Protein AF-A0A1R0H7N3-F1 (afdb_monomer_lite)

Secondary structure (DSSP, 8-state):
------------------------SSSHHHHHHHHHHHHHHHHHHHHHHHHHHHHHHHHHHHHHHHHHHHHHHHHHHHHTSSSS-----------TTTHHHHHHHS-----TT---PPP--PPPPPHHHHHHHHHHHHHH-HHHHTT--HHHHHHHHHTT-S-HHHHHHHHHHHHHH-SSS-GGGGGS-HHHHHHHHHHHHHHS---S-HHHHHHHHHHHHHH--TT-HHHHHHHHHHH-

Organism: NCBI:txid133383

Radius of gyration: 34.32 Å; chains: 1; bounding box: 69×100×60 Å

Sequence (240 aa):
MQFQDQPENDNSKIQNNDVQKNSEAENFSSSIMENLKKDSNRSKVLRSIEIKTANIKKIAEKIKKSIQKNFLNSNHISNRARIGNASRFHSKSLNNATLNHFSKLYPLPTDPNCDLSEPESVEYPSYNELEDISLSLIQSLNIIMMPMKISDFLHKLKNGTFPDHFICSIIAVGIKFSPQKTSQLSKYDKNSFSNRAKHILSKLSPPYDLYYIWSCVLLSSYYFNFSSRLSVEFIGRAMM

Structure (mmCIF, N/CA/C/O backbone):
data_AF-A0A1R0H7N3-F1
#
_entry.id   AF-A0A1R0H7N3-F1
#
loop_
_atom_site.group_PDB
_atom_site.id
_atom_site.type_symbol
_atom_site.label_atom_id
_atom_site.label_alt_id
_atom_site.label_comp_id
_atom_site.label_asym_id
_atom_site.label_entity_id
_atom_site.label_seq_id
_atom_site.pdbx_PDB_ins_code
_atom_site.Cartn_x
_atom_site.Cartn_y
_atom_site.Cartn_z
_atom_site.occupancy
_atom_site.B_iso_or_equiv
_atom_site.auth_seq_id
_atom_site.auth_comp_id
_atom_site.auth_asym_id
_atom_site.auth_atom_id
_atom_site.pdbx_PDB_model_num
ATOM 1 N N . MET A 1 1 ? -26.674 53.729 -10.556 1.00 50.38 1 MET A N 1
ATOM 2 C CA . MET A 1 1 ? -25.408 53.449 -9.848 1.00 50.38 1 MET A CA 1
ATOM 3 C C . MET A 1 1 ? -24.289 53.983 -10.720 1.00 50.38 1 MET A C 1
ATOM 5 O O . MET A 1 1 ? -24.110 53.493 -11.825 1.00 50.38 1 MET A O 1
ATOM 9 N N . GLN A 1 2 ? -23.698 55.092 -10.282 1.00 42.19 2 GLN A N 1
ATOM 10 C CA . GLN A 1 2 ? -22.672 55.863 -10.985 1.00 42.19 2 GLN A CA 1
ATOM 11 C C . GLN A 1 2 ? -21.315 55.164 -10.845 1.00 42.19 2 GLN A C 1
ATOM 13 O O . GLN A 1 2 ? -20.959 54.774 -9.736 1.00 42.19 2 GLN A O 1
ATOM 18 N N . PHE A 1 3 ? -20.571 55.025 -11.943 1.00 52.91 3 PHE A N 1
ATOM 19 C CA . PHE A 1 3 ? -19.135 54.757 -11.896 1.00 52.91 3 PHE A CA 1
ATOM 20 C C . PHE A 1 3 ? -18.400 56.063 -12.166 1.00 52.91 3 PHE A C 1
ATOM 22 O O . PHE A 1 3 ? -18.742 56.808 -13.082 1.00 52.91 3 PHE A O 1
ATOM 29 N N . GLN A 1 4 ? -17.460 56.344 -11.277 1.00 55.16 4 GLN A N 1
ATOM 30 C CA . GLN A 1 4 ? -16.736 57.589 -11.144 1.00 55.16 4 GLN A CA 1
ATOM 31 C C . GLN A 1 4 ? -15.313 57.331 -11.631 1.00 55.16 4 GLN A C 1
ATOM 33 O O . GLN A 1 4 ? -14.574 56.570 -11.010 1.00 55.16 4 GLN A O 1
ATOM 38 N N . ASP A 1 5 ? -14.974 57.929 -12.769 1.00 62.97 5 ASP A N 1
ATOM 39 C CA . ASP A 1 5 ? -13.602 58.065 -13.242 1.00 62.97 5 ASP A CA 1
ATOM 40 C C . ASP A 1 5 ? -12.873 59.111 -12.395 1.00 62.97 5 ASP A C 1
ATOM 42 O O . ASP A 1 5 ? -13.412 60.195 -12.161 1.00 62.97 5 ASP A O 1
ATOM 46 N N . GLN A 1 6 ? -11.631 58.820 -12.001 1.00 54.78 6 GLN A N 1
ATOM 47 C CA . GLN A 1 6 ? -10.604 59.843 -11.798 1.00 54.78 6 GLN A CA 1
ATOM 48 C C . GLN A 1 6 ? -9.176 59.300 -12.006 1.00 54.78 6 GLN A C 1
ATOM 50 O O . GLN A 1 6 ? -8.962 58.091 -11.879 1.00 54.78 6 GLN A O 1
ATOM 55 N N . PRO A 1 7 ? -8.219 60.190 -12.352 1.00 67.25 7 PRO A N 1
ATOM 56 C CA . PRO A 1 7 ? -6.979 59.869 -13.057 1.00 67.25 7 PRO A CA 1
ATOM 57 C C . PRO A 1 7 ? -5.700 60.285 -12.282 1.00 67.25 7 PRO A C 1
ATOM 59 O O . PRO A 1 7 ? -5.767 60.659 -11.118 1.00 67.25 7 PRO A O 1
ATOM 62 N N . GLU A 1 8 ? -4.566 60.259 -13.000 1.00 49.28 8 GLU A N 1
ATOM 63 C CA . GLU A 1 8 ? -3.292 60.977 -12.758 1.00 49.28 8 GLU A CA 1
ATOM 64 C C . GLU A 1 8 ? -2.309 60.450 -11.691 1.00 49.28 8 GLU A C 1
ATOM 66 O O . GLU A 1 8 ? -2.604 60.404 -10.502 1.00 49.28 8 GLU A O 1
ATOM 71 N N . ASN A 1 9 ? -1.067 60.155 -12.121 1.00 44.84 9 ASN A N 1
ATOM 72 C CA . ASN A 1 9 ? 0.105 60.956 -11.717 1.00 44.84 9 ASN A CA 1
ATOM 73 C C . ASN A 1 9 ? 1.391 60.603 -12.510 1.00 44.84 9 ASN A C 1
ATOM 75 O O . ASN A 1 9 ? 2.001 59.554 -12.319 1.00 44.84 9 ASN A O 1
ATOM 79 N N . ASP A 1 10 ? 1.740 61.480 -13.450 1.00 48.41 10 ASP A N 1
ATOM 80 C CA . ASP A 1 10 ? 2.945 62.323 -13.517 1.00 48.41 10 ASP A CA 1
ATOM 81 C C . ASP A 1 10 ? 4.370 61.882 -13.080 1.00 48.41 10 ASP A C 1
ATOM 83 O O . ASP A 1 10 ? 4.646 61.498 -11.948 1.00 48.41 10 ASP A O 1
ATOM 87 N N . ASN A 1 11 ? 5.291 62.256 -13.988 1.00 44.53 11 ASN A N 1
ATOM 88 C CA . ASN A 1 11 ? 6.581 62.951 -13.798 1.00 44.53 11 ASN A CA 1
ATOM 89 C C . ASN A 1 11 ? 7.892 62.205 -13.465 1.00 44.53 11 ASN A C 1
ATOM 91 O O . ASN A 1 11 ? 8.180 61.837 -12.333 1.00 44.53 11 ASN A O 1
ATOM 95 N N . SER A 1 12 ? 8.812 62.216 -14.443 1.00 45.06 12 SER A N 1
ATOM 96 C CA . SER A 1 12 ? 10.140 62.898 -14.412 1.00 45.06 12 SER A CA 1
ATOM 97 C C . SER A 1 12 ? 10.885 62.553 -15.725 1.00 45.06 12 SER A C 1
ATOM 99 O O . SER A 1 12 ? 11.019 61.385 -16.055 1.00 45.06 12 SER A O 1
ATOM 101 N N . LYS A 1 13 ? 11.174 63.432 -16.699 1.00 47.59 13 LYS A N 1
ATOM 102 C CA . LYS A 1 13 ? 11.918 64.706 -16.817 1.00 47.59 13 LYS A CA 1
ATOM 103 C C . LYS A 1 13 ? 13.456 64.578 -16.694 1.00 47.59 13 LYS A C 1
ATOM 105 O O . LYS A 1 13 ? 13.949 64.227 -15.632 1.00 47.59 13 LYS A O 1
ATOM 110 N N . ILE A 1 14 ? 14.135 65.084 -17.749 1.00 46.34 14 ILE A N 1
ATOM 111 C CA . ILE A 1 14 ? 15.507 65.666 -17.810 1.00 46.34 14 ILE A CA 1
ATOM 112 C C . ILE A 1 14 ? 16.634 64.619 -18.067 1.00 46.34 14 ILE A C 1
ATOM 114 O O . ILE A 1 14 ? 16.623 63.575 -17.442 1.00 46.34 14 ILE A O 1
ATOM 118 N N . GLN A 1 15 ? 17.623 64.751 -18.974 1.00 41.12 15 GLN A N 1
ATOM 119 C CA . GLN A 1 15 ? 18.310 65.899 -19.597 1.00 41.12 15 GLN A CA 1
ATOM 120 C C . GLN A 1 15 ? 18.978 65.503 -20.935 1.00 41.12 15 GLN A C 1
ATOM 122 O O . GLN A 1 15 ? 19.442 64.377 -21.095 1.00 41.12 15 GLN A O 1
ATOM 127 N N . ASN A 1 16 ? 19.105 66.478 -21.841 1.00 44.41 16 ASN A N 1
ATOM 128 C CA . ASN A 1 16 ? 20.046 66.482 -22.967 1.00 44.41 16 ASN A CA 1
ATOM 129 C C . ASN A 1 16 ? 21.499 66.602 -22.477 1.00 44.41 16 ASN A C 1
ATOM 131 O O . ASN A 1 16 ? 21.728 67.248 -21.456 1.00 44.41 16 ASN A O 1
ATOM 135 N N . ASN A 1 17 ? 22.457 66.112 -23.269 1.00 41.91 17 ASN A N 1
ATOM 136 C CA . ASN A 1 17 ? 23.700 66.832 -23.565 1.00 41.91 17 ASN A CA 1
ATOM 137 C C . ASN A 1 17 ? 24.363 66.262 -24.828 1.00 41.91 17 ASN A C 1
ATOM 139 O O . ASN A 1 17 ? 24.754 65.098 -24.878 1.00 41.91 17 ASN A O 1
ATOM 143 N N . ASP A 1 18 ? 24.475 67.132 -25.828 1.00 45.09 18 ASP A N 1
ATOM 144 C CA . ASP A 1 18 ? 25.350 67.010 -26.988 1.00 45.09 18 ASP A CA 1
ATOM 145 C C . ASP A 1 18 ? 26.789 67.425 -26.638 1.00 45.09 18 ASP A C 1
ATOM 147 O O . ASP A 1 18 ? 27.029 68.095 -25.634 1.00 45.09 18 ASP A O 1
ATOM 151 N N . VAL A 1 19 ? 27.688 67.149 -27.595 1.00 48.03 19 VAL A N 1
ATOM 152 C CA . VAL A 1 19 ? 29.055 67.678 -27.789 1.00 48.03 19 VAL A CA 1
ATOM 153 C C . VAL A 1 19 ? 30.173 66.764 -27.261 1.00 48.03 19 VAL A C 1
ATOM 155 O O . VAL A 1 19 ? 30.517 66.814 -26.091 1.00 48.03 19 VAL A O 1
ATOM 158 N N . GLN A 1 20 ? 30.830 65.995 -28.147 1.00 44.09 20 GLN A N 1
ATOM 159 C CA . GLN A 1 20 ? 32.094 66.423 -28.780 1.00 44.09 20 GLN A CA 1
ATOM 160 C C . GLN A 1 20 ? 32.631 65.426 -29.831 1.00 44.09 20 GLN A C 1
ATOM 162 O O . GLN A 1 20 ? 32.847 64.244 -29.592 1.00 44.09 20 GLN A O 1
ATOM 167 N N . LYS A 1 21 ? 32.860 66.004 -31.009 1.00 47.78 21 LYS A N 1
ATOM 168 C CA . LYS A 1 21 ? 33.639 65.585 -32.182 1.00 47.78 21 LYS A CA 1
ATOM 169 C C . LYS A 1 21 ? 35.049 65.023 -31.896 1.00 47.78 21 LYS A C 1
ATOM 171 O O . LYS A 1 21 ? 35.749 65.528 -31.026 1.00 47.78 21 LYS A O 1
ATOM 176 N N . ASN A 1 22 ? 35.491 64.197 -32.856 1.00 46.94 22 ASN A N 1
ATOM 177 C CA . ASN A 1 22 ? 36.863 63.957 -33.346 1.00 46.94 22 ASN A CA 1
ATOM 178 C C . ASN A 1 22 ? 37.710 62.859 -32.674 1.00 46.94 22 ASN A C 1
ATOM 180 O O . ASN A 1 22 ? 38.371 63.101 -31.671 1.00 46.94 22 ASN A O 1
ATOM 184 N N . SER A 1 23 ? 37.808 61.696 -33.337 1.00 48.09 23 SER A N 1
ATOM 185 C CA . SER A 1 23 ? 39.074 60.980 -33.643 1.00 48.09 23 SER A CA 1
ATOM 186 C C . SER A 1 23 ? 38.802 59.610 -34.294 1.00 48.09 23 SER A C 1
ATOM 188 O O . SER A 1 23 ? 39.096 58.554 -33.744 1.00 48.09 23 SER A O 1
ATOM 190 N N . GLU A 1 24 ? 38.241 59.613 -35.504 1.00 51.19 24 GLU A N 1
ATOM 191 C CA . GLU A 1 24 ? 38.200 58.433 -36.378 1.00 51.19 24 GLU A CA 1
ATOM 192 C C . GLU A 1 24 ? 39.240 58.610 -37.485 1.00 51.19 24 GLU A C 1
ATOM 194 O O . GLU A 1 24 ? 39.087 59.509 -38.306 1.00 51.19 24 GLU A O 1
ATOM 199 N N . ALA A 1 25 ? 40.277 57.765 -37.512 1.00 50.91 25 ALA A N 1
ATOM 200 C CA . ALA A 1 25 ? 40.950 57.407 -38.769 1.00 50.91 25 ALA A CA 1
ATOM 201 C C . ALA A 1 25 ? 41.898 56.194 -38.694 1.00 50.91 25 ALA A C 1
ATOM 203 O O . ALA A 1 25 ? 42.161 55.623 -39.744 1.00 50.91 25 ALA A O 1
ATOM 204 N N . GLU A 1 26 ? 42.387 55.735 -37.530 1.00 47.38 26 GLU A N 1
ATOM 205 C CA . GLU A 1 26 ? 43.455 54.699 -37.533 1.00 47.38 26 GLU A CA 1
ATOM 206 C C . GLU A 1 26 ? 43.141 53.353 -36.854 1.00 47.38 26 GLU A C 1
ATOM 208 O O . GLU A 1 26 ? 43.941 52.429 -36.943 1.00 47.38 26 GLU A O 1
ATOM 213 N N . ASN A 1 27 ? 41.946 53.149 -36.284 1.00 48.53 27 ASN A N 1
ATOM 214 C CA . ASN A 1 27 ? 41.585 51.871 -35.633 1.00 48.53 27 ASN A CA 1
ATOM 215 C C . ASN A 1 27 ? 40.615 50.971 -36.426 1.00 48.53 27 ASN A C 1
ATOM 217 O O . ASN A 1 27 ? 40.180 49.933 -35.929 1.00 48.53 27 ASN A O 1
ATOM 221 N N . PHE A 1 28 ? 40.283 51.315 -37.673 1.00 46.12 28 PHE A N 1
ATOM 222 C CA . PHE A 1 28 ? 39.254 50.588 -38.432 1.00 46.12 28 PHE A CA 1
ATOM 223 C C . PHE A 1 28 ? 39.736 49.269 -39.072 1.00 46.12 28 PHE A C 1
ATOM 225 O O . PHE A 1 28 ? 38.917 48.464 -39.510 1.00 46.12 28 PHE A O 1
ATOM 232 N N . SER A 1 29 ? 41.048 49.005 -39.101 1.00 49.34 29 SER A N 1
ATOM 233 C CA . SER A 1 29 ? 41.609 47.816 -39.768 1.00 49.34 29 SER A CA 1
ATOM 234 C C . SER A 1 29 ? 41.725 46.580 -38.853 1.00 49.34 29 SER A C 1
ATOM 236 O O . SER A 1 29 ? 41.593 45.448 -39.320 1.00 49.34 29 SER A O 1
ATOM 238 N N . SER A 1 30 ? 41.887 46.751 -37.533 1.00 51.47 30 SER A N 1
ATOM 239 C CA . SER A 1 30 ? 42.018 45.621 -36.589 1.00 51.47 30 SER A CA 1
ATOM 240 C C . SER A 1 30 ? 40.672 45.010 -36.170 1.00 51.47 30 SER A C 1
ATOM 242 O O . SER A 1 30 ? 40.576 43.798 -35.975 1.00 51.47 30 SER A O 1
ATOM 244 N N . SER A 1 31 ? 39.606 45.815 -36.121 1.00 52.00 31 SER A N 1
ATOM 245 C CA . SER A 1 31 ? 38.246 45.379 -35.757 1.00 52.00 31 SER A CA 1
ATOM 246 C C . SER A 1 31 ? 37.595 44.466 -36.814 1.00 52.00 31 SER A C 1
ATOM 248 O O . SER A 1 31 ? 36.844 43.541 -36.491 1.00 52.00 31 SER A O 1
ATOM 250 N N . ILE A 1 32 ? 37.924 44.654 -38.097 1.00 51.03 32 ILE A N 1
ATOM 251 C CA . ILE A 1 32 ? 37.341 43.861 -39.193 1.00 51.03 32 ILE A CA 1
ATOM 252 C C . ILE A 1 32 ? 37.930 42.435 -39.233 1.00 51.03 32 ILE A C 1
ATOM 254 O O . ILE A 1 32 ? 37.207 41.479 -39.525 1.00 51.03 32 ILE A O 1
ATOM 258 N N . MET A 1 33 ? 39.201 42.241 -38.851 1.00 48.94 33 MET A N 1
ATOM 259 C CA . MET A 1 33 ? 39.808 40.899 -38.796 1.00 48.94 33 MET A CA 1
ATOM 260 C C . MET A 1 33 ? 39.334 40.041 -37.609 1.00 48.94 33 MET A C 1
ATOM 262 O O . MET A 1 33 ? 39.274 38.814 -37.738 1.00 48.94 33 MET A O 1
ATOM 266 N N . GLU A 1 34 ? 38.964 40.632 -36.470 1.00 51.44 34 GLU A N 1
ATOM 267 C CA . GLU A 1 34 ? 38.430 39.868 -35.328 1.00 51.44 34 GLU A CA 1
ATOM 268 C C . GLU A 1 34 ? 36.991 39.383 -35.551 1.00 51.44 34 GLU A C 1
ATOM 270 O O . GLU A 1 34 ? 36.634 38.277 -35.126 1.00 51.44 34 GLU A O 1
ATOM 275 N N . ASN A 1 35 ? 36.181 40.145 -36.289 1.00 47.44 35 ASN A N 1
ATOM 276 C CA . ASN A 1 35 ? 34.806 39.750 -36.599 1.00 47.44 35 ASN A CA 1
ATOM 277 C C . ASN A 1 35 ? 34.738 38.573 -37.593 1.00 47.44 35 ASN A C 1
ATOM 279 O O . ASN A 1 35 ? 33.914 37.677 -37.416 1.00 47.44 35 ASN A O 1
ATOM 283 N N . LEU A 1 36 ? 35.686 38.462 -38.531 1.00 51.12 36 LEU A N 1
ATOM 284 C CA . LEU A 1 36 ? 35.762 37.324 -39.463 1.00 51.12 36 LEU A CA 1
ATOM 285 C C . LEU A 1 36 ? 36.167 35.995 -38.786 1.00 51.12 36 LEU A C 1
ATOM 287 O O . LEU A 1 36 ? 35.756 34.916 -39.225 1.00 51.12 36 LEU A O 1
ATOM 291 N N . LYS A 1 37 ? 36.930 36.030 -37.682 1.00 53.66 37 LYS A N 1
ATOM 292 C CA . LYS A 1 37 ? 37.266 34.818 -36.902 1.00 53.66 37 LYS A CA 1
ATOM 293 C C . LYS A 1 37 ? 36.110 34.335 -36.017 1.00 53.66 37 LYS A C 1
ATOM 295 O O . LYS A 1 37 ? 35.988 33.125 -35.800 1.00 53.66 37 LYS A O 1
ATOM 300 N N . LYS A 1 38 ? 35.239 35.233 -35.539 1.00 56.66 38 LYS A N 1
ATOM 301 C CA . LYS A 1 38 ? 34.046 34.867 -34.748 1.00 56.66 38 LYS A CA 1
ATOM 302 C C . LYS A 1 38 ? 33.020 34.079 -35.569 1.00 56.66 38 LYS A C 1
ATOM 304 O O . LYS A 1 38 ? 32.471 33.095 -35.062 1.00 56.66 38 LYS A O 1
ATOM 309 N N . ASP A 1 39 ? 32.852 34.411 -36.846 1.00 56.44 39 ASP A N 1
ATOM 310 C CA . ASP A 1 39 ? 31.928 33.695 -37.736 1.00 56.44 39 ASP A CA 1
ATOM 311 C C . ASP A 1 39 ? 32.384 32.258 -38.047 1.00 56.44 39 ASP A C 1
ATOM 313 O O . ASP A 1 39 ? 31.562 31.342 -38.166 1.00 56.44 39 ASP A O 1
ATOM 317 N N . SER A 1 40 ? 33.698 32.012 -38.057 1.00 68.00 40 SER A N 1
ATOM 318 C CA . SER A 1 40 ? 34.274 30.675 -38.269 1.00 68.00 40 SER A CA 1
ATOM 319 C C . SER A 1 40 ? 33.946 29.698 -37.132 1.00 68.00 40 SER A C 1
ATOM 321 O O . SER A 1 40 ? 33.565 28.547 -37.372 1.00 68.00 40 SER A O 1
ATOM 323 N N . ASN A 1 41 ? 34.018 30.151 -35.877 1.00 77.62 41 ASN A N 1
ATOM 324 C CA . ASN A 1 41 ? 33.704 29.303 -34.724 1.00 77.62 41 ASN A CA 1
ATOM 325 C C . ASN A 1 41 ? 32.196 29.066 -34.581 1.00 77.62 41 ASN A C 1
ATOM 327 O O . ASN A 1 41 ? 31.777 27.940 -34.300 1.00 77.62 41 ASN A O 1
ATOM 331 N N . ARG A 1 42 ? 31.373 30.086 -34.856 1.00 78.75 42 ARG A N 1
ATOM 332 C CA . ARG A 1 42 ? 29.909 29.953 -34.857 1.00 78.75 42 ARG A CA 1
ATOM 333 C C . ARG A 1 42 ? 29.433 28.943 -35.907 1.00 78.75 42 ARG A C 1
ATOM 335 O O . ARG A 1 42 ? 28.591 28.100 -35.603 1.00 78.75 42 ARG A O 1
ATOM 342 N N . SER A 1 43 ? 30.032 28.959 -37.098 1.00 84.81 43 SER A N 1
ATOM 343 C CA . SER A 1 43 ? 29.726 28.013 -38.182 1.00 84.81 43 SER A CA 1
ATOM 344 C C . SER A 1 43 ? 30.036 26.552 -37.813 1.00 84.81 43 SER A C 1
ATOM 346 O O . SER A 1 43 ? 29.230 25.654 -38.068 1.00 84.81 43 SER A O 1
ATOM 348 N N . LYS A 1 44 ? 31.158 26.292 -37.124 1.00 88.62 44 LYS A N 1
ATOM 349 C CA . LYS A 1 44 ? 31.511 24.937 -36.652 1.00 88.62 44 LYS A CA 1
ATOM 350 C C . LYS A 1 44 ? 30.529 24.403 -35.608 1.00 88.62 44 LYS A C 1
ATOM 352 O O . LYS A 1 44 ? 30.161 23.228 -35.659 1.00 88.62 44 LYS A O 1
ATOM 357 N N . VAL A 1 45 ? 30.095 25.254 -34.677 1.00 89.94 45 VAL A N 1
ATOM 358 C CA . VAL A 1 45 ? 29.112 24.875 -33.650 1.00 89.94 45 VAL A CA 1
ATOM 359 C C . VAL A 1 45 ? 27.764 24.548 -34.292 1.00 89.94 45 VAL A C 1
ATOM 361 O O . VAL A 1 45 ? 27.189 23.507 -33.976 1.00 89.94 45 VAL A O 1
ATOM 364 N N . LEU A 1 46 ? 27.301 25.366 -35.242 1.00 89.62 46 LEU A N 1
ATOM 365 C CA . LEU A 1 46 ? 26.048 25.120 -35.963 1.00 89.62 46 LEU A CA 1
ATOM 366 C C . LEU A 1 46 ? 26.077 23.793 -36.732 1.00 89.62 46 LEU A C 1
ATOM 368 O O . LEU A 1 46 ? 25.177 22.975 -36.545 1.00 89.62 46 LEU A O 1
ATOM 372 N N . ARG A 1 47 ? 27.153 23.500 -37.477 1.00 90.06 47 ARG A N 1
ATOM 373 C CA . ARG A 1 47 ? 27.308 22.195 -38.152 1.00 90.06 47 ARG A CA 1
ATOM 374 C C . ARG A 1 47 ? 27.297 21.018 -37.173 1.00 90.06 47 ARG A C 1
ATOM 376 O O . ARG A 1 47 ? 26.709 19.980 -37.458 1.00 90.06 47 ARG A O 1
ATOM 383 N N . SER A 1 48 ? 27.932 21.160 -36.008 1.00 92.75 48 SER A N 1
ATOM 384 C CA . SER A 1 48 ? 27.927 20.115 -34.973 1.00 92.75 48 SER A CA 1
ATOM 385 C C . SER A 1 48 ? 26.519 19.861 -34.420 1.00 92.75 48 SER A C 1
ATOM 387 O O . SER A 1 48 ? 26.130 18.708 -34.213 1.00 92.75 48 SER A O 1
ATOM 389 N N . ILE A 1 49 ? 25.725 20.919 -34.232 1.00 92.75 49 ILE A N 1
ATOM 390 C CA . ILE A 1 49 ? 24.324 20.816 -33.807 1.00 92.75 49 ILE A CA 1
ATOM 391 C C . ILE A 1 49 ? 23.483 20.129 -34.890 1.00 92.75 49 ILE A C 1
ATOM 393 O O . ILE A 1 49 ? 22.749 19.199 -34.565 1.00 92.75 49 ILE A O 1
ATOM 397 N N . GLU A 1 50 ? 23.632 20.511 -36.160 1.00 91.56 50 GLU A N 1
ATOM 398 C CA . GLU A 1 50 ? 22.925 19.892 -37.293 1.00 91.56 50 GLU A CA 1
ATOM 399 C C . GLU A 1 50 ? 23.226 18.391 -37.427 1.00 91.56 50 GLU A C 1
ATOM 401 O O . GLU A 1 50 ? 22.322 17.577 -37.631 1.00 91.56 50 GLU A O 1
ATOM 406 N N . ILE A 1 51 ? 24.485 17.986 -37.239 1.00 95.38 51 ILE A N 1
ATOM 407 C CA . ILE A 1 51 ? 24.869 16.567 -37.255 1.00 95.38 51 ILE A CA 1
ATOM 408 C C . ILE A 1 51 ? 24.214 15.814 -36.086 1.00 95.38 51 ILE A C 1
ATOM 410 O O . ILE A 1 51 ? 23.697 14.705 -36.261 1.00 95.38 51 ILE A O 1
ATOM 414 N N . LYS A 1 52 ? 24.203 16.404 -34.883 1.00 95.94 52 LYS A N 1
ATOM 415 C CA . LYS A 1 52 ? 23.576 15.789 -33.703 1.00 95.94 52 LYS A CA 1
ATOM 416 C C . LYS A 1 52 ? 22.060 15.659 -33.866 1.00 95.94 52 LYS A C 1
ATOM 418 O O . LYS A 1 52 ? 21.519 14.597 -33.556 1.00 95.94 52 LYS A O 1
ATOM 423 N N . THR A 1 53 ? 21.377 16.676 -34.389 1.00 94.06 53 THR A N 1
ATOM 424 C CA . THR A 1 53 ? 19.923 16.626 -34.622 1.00 94.06 53 THR A CA 1
ATOM 425 C C . THR A 1 53 ? 19.557 15.602 -35.698 1.00 94.06 53 THR A C 1
ATOM 427 O O . THR A 1 53 ? 18.603 14.841 -35.510 1.00 94.06 53 THR A O 1
ATOM 430 N N . ALA A 1 54 ? 20.352 15.481 -36.767 1.00 93.81 54 ALA A N 1
ATOM 431 C CA . ALA A 1 54 ? 20.174 14.440 -37.782 1.00 93.81 54 ALA A CA 1
ATOM 432 C C . ALA A 1 54 ? 20.329 13.020 -37.200 1.00 93.81 54 ALA A C 1
ATOM 434 O O . ALA A 1 54 ? 19.513 12.136 -37.485 1.00 93.81 54 ALA A O 1
ATOM 435 N N . ASN A 1 55 ? 21.324 12.802 -36.333 1.00 95.06 55 ASN A N 1
ATOM 436 C CA . ASN A 1 55 ? 21.526 11.516 -35.659 1.00 95.06 55 ASN A CA 1
ATOM 437 C C . ASN A 1 55 ? 20.367 11.160 -34.717 1.00 95.06 55 ASN A C 1
ATOM 439 O O . ASN A 1 55 ? 19.877 10.029 -34.757 1.00 95.06 55 ASN A O 1
ATOM 443 N N . ILE A 1 56 ? 19.879 12.118 -33.923 1.00 95.06 56 ILE A N 1
ATOM 444 C CA . ILE A 1 56 ? 18.719 11.917 -33.040 1.00 95.06 56 ILE A CA 1
ATOM 445 C C . ILE A 1 56 ? 17.481 11.533 -33.860 1.00 95.06 56 ILE A C 1
ATOM 447 O O . ILE A 1 56 ? 16.800 10.560 -33.530 1.00 95.06 56 ILE A O 1
ATOM 451 N N . LYS A 1 57 ? 17.228 12.225 -34.979 1.00 96.31 57 LYS A N 1
ATOM 452 C CA . LYS A 1 57 ? 16.102 11.922 -35.876 1.00 96.31 57 LYS A CA 1
ATOM 453 C C . LYS A 1 57 ? 16.193 10.504 -36.455 1.00 96.31 57 LYS A C 1
ATOM 455 O O . LYS A 1 57 ? 15.194 9.788 -36.498 1.00 96.31 57 LYS A O 1
ATOM 460 N N . LYS A 1 58 ? 17.397 10.058 -36.834 1.00 96.62 58 LYS A N 1
ATOM 461 C CA . LYS A 1 58 ? 17.642 8.694 -37.334 1.00 96.62 58 LYS A CA 1
ATOM 462 C C . LYS A 1 58 ? 17.390 7.624 -36.264 1.00 96.62 58 LYS A C 1
ATOM 464 O O . LYS A 1 58 ? 16.830 6.571 -36.574 1.00 96.62 58 LYS A O 1
ATOM 469 N N . ILE A 1 59 ? 17.775 7.885 -35.013 1.00 95.81 59 ILE A N 1
ATOM 470 C CA . ILE A 1 59 ? 17.520 6.981 -33.880 1.00 95.81 59 ILE A CA 1
ATOM 471 C C . ILE A 1 59 ? 16.017 6.897 -33.586 1.00 95.81 59 ILE A C 1
ATOM 473 O O . ILE A 1 59 ? 15.492 5.790 -33.453 1.00 95.81 59 ILE A O 1
ATOM 477 N N . ALA A 1 60 ? 15.316 8.033 -33.561 1.00 95.75 60 ALA A N 1
ATOM 478 C CA . ALA A 1 60 ? 13.873 8.084 -33.324 1.00 95.75 60 ALA A CA 1
ATOM 479 C C . ALA A 1 60 ? 13.087 7.259 -34.360 1.00 95.75 60 ALA A C 1
ATOM 481 O O . ALA A 1 60 ? 12.237 6.446 -33.991 1.00 95.75 60 ALA A O 1
ATOM 482 N N . GLU A 1 61 ? 13.432 7.374 -35.645 1.00 97.12 61 GLU A N 1
ATOM 483 C CA . GLU A 1 61 ? 12.821 6.567 -36.711 1.00 97.12 61 GLU A CA 1
ATOM 484 C C . GLU A 1 61 ? 13.109 5.063 -36.559 1.00 97.12 61 GLU A C 1
ATOM 486 O O . GLU A 1 61 ? 12.233 4.227 -36.800 1.00 97.12 61 GLU A O 1
ATOM 491 N N . LYS A 1 62 ? 14.313 4.686 -36.105 1.00 96.94 62 LYS A N 1
ATOM 492 C CA . LYS A 1 62 ? 14.657 3.278 -35.844 1.00 96.94 62 LYS A CA 1
ATOM 493 C C . LYS A 1 62 ? 13.836 2.701 -34.685 1.00 96.94 62 LYS A C 1
ATOM 495 O O . LYS A 1 62 ? 13.349 1.574 -34.792 1.00 96.94 62 LYS A O 1
ATOM 500 N N . ILE A 1 63 ? 13.643 3.471 -33.612 1.00 95.94 63 ILE A N 1
ATOM 501 C CA . ILE A 1 63 ? 12.808 3.084 -32.464 1.00 95.94 63 ILE A CA 1
ATOM 502 C C . ILE A 1 63 ? 11.346 2.936 -32.900 1.00 95.94 63 ILE A C 1
ATOM 504 O O . ILE A 1 63 ? 10.737 1.901 -32.634 1.00 95.94 63 ILE A O 1
ATOM 508 N N . LYS A 1 64 ? 10.811 3.908 -33.649 1.00 96.88 64 LYS A N 1
ATOM 509 C CA . LYS A 1 64 ? 9.438 3.878 -34.175 1.00 96.88 64 LYS A CA 1
ATOM 510 C C . LYS A 1 64 ? 9.167 2.622 -35.011 1.00 96.88 64 LYS A C 1
ATOM 512 O O . LYS A 1 64 ? 8.180 1.929 -34.772 1.00 96.88 64 LYS A O 1
ATOM 517 N N . LYS A 1 65 ? 10.076 2.275 -35.933 1.00 96.25 65 LYS A N 1
ATOM 518 C CA . LYS A 1 65 ? 9.975 1.049 -36.748 1.00 96.25 65 LYS A CA 1
ATOM 519 C C . LYS A 1 65 ? 10.056 -0.229 -35.909 1.00 96.25 65 LYS A C 1
ATOM 521 O O . LYS A 1 65 ? 9.327 -1.179 -36.186 1.00 96.25 65 LYS A O 1
ATOM 526 N N . SER A 1 66 ? 10.916 -0.259 -34.888 1.00 93.50 66 SER A N 1
ATOM 527 C CA . SER A 1 66 ? 11.041 -1.405 -33.975 1.00 93.50 66 SER A CA 1
ATOM 528 C C . SER A 1 66 ? 9.750 -1.646 -33.188 1.00 93.50 66 SER A C 1
ATOM 530 O O . SER A 1 66 ? 9.234 -2.762 -33.160 1.00 93.50 66 SER A O 1
ATOM 532 N N . ILE A 1 67 ? 9.175 -0.578 -32.626 1.00 92.44 67 ILE A N 1
ATOM 533 C CA . ILE A 1 67 ? 7.908 -0.630 -31.892 1.00 92.44 67 ILE A CA 1
ATOM 534 C C . ILE A 1 67 ? 6.791 -1.142 -32.808 1.00 92.44 67 ILE A C 1
ATOM 536 O O . ILE A 1 67 ? 6.113 -2.108 -32.463 1.00 92.44 67 ILE A O 1
ATOM 540 N N . GLN A 1 68 ? 6.644 -0.573 -34.008 1.00 92.12 68 GLN A N 1
ATOM 541 C CA . GLN A 1 68 ? 5.607 -0.989 -34.957 1.00 92.12 68 GLN A CA 1
ATOM 542 C C . GLN A 1 68 ? 5.750 -2.462 -35.380 1.00 92.12 68 GLN A C 1
ATOM 544 O O . GLN A 1 68 ? 4.753 -3.181 -35.452 1.00 92.12 68 GLN A O 1
ATOM 549 N N . LYS A 1 69 ? 6.983 -2.938 -35.603 1.00 90.69 69 LYS A N 1
ATOM 550 C CA . LYS A 1 69 ? 7.260 -4.349 -35.914 1.00 90.69 69 LYS A CA 1
ATOM 551 C C . LYS A 1 69 ? 6.862 -5.278 -34.761 1.00 90.69 69 LYS A C 1
ATOM 553 O O . LYS A 1 69 ? 6.248 -6.314 -35.004 1.00 90.69 69 LYS A O 1
ATOM 558 N N . ASN A 1 70 ? 7.166 -4.900 -33.519 1.00 82.69 70 ASN A N 1
ATOM 559 C CA . ASN A 1 70 ? 6.812 -5.690 -32.337 1.00 82.69 70 ASN A CA 1
ATOM 560 C C . ASN A 1 70 ? 5.293 -5.735 -32.107 1.00 82.69 70 ASN A C 1
ATOM 562 O O . ASN A 1 70 ? 4.758 -6.796 -31.785 1.00 82.69 70 ASN A O 1
ATOM 566 N N . PHE A 1 71 ? 4.586 -4.626 -32.346 1.00 82.38 71 PHE A N 1
ATOM 567 C CA . PHE A 1 71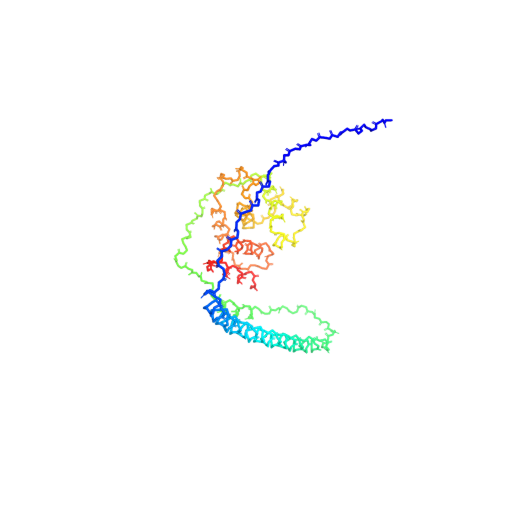 ? 3.122 -4.591 -32.272 1.00 82.38 71 PHE A CA 1
ATOM 568 C C . PHE A 1 71 ? 2.461 -5.500 -33.318 1.00 82.38 71 PHE A C 1
ATOM 570 O O . PHE A 1 71 ? 1.554 -6.260 -32.982 1.00 82.38 71 PHE A O 1
ATOM 577 N N . LEU A 1 72 ? 2.933 -5.478 -34.568 1.00 77.56 72 LEU A N 1
ATOM 578 C CA . LEU A 1 72 ? 2.376 -6.327 -35.627 1.00 77.56 72 LEU A CA 1
ATOM 579 C C . LEU A 1 72 ? 2.643 -7.822 -35.382 1.00 77.56 72 LEU A C 1
ATOM 581 O O . LEU A 1 72 ? 1.748 -8.639 -35.590 1.00 77.56 72 LEU A O 1
ATOM 585 N N . ASN A 1 73 ? 3.822 -8.185 -34.867 1.00 71.00 73 ASN A N 1
ATOM 586 C CA . ASN A 1 73 ? 4.124 -9.577 -34.509 1.00 71.00 73 ASN A CA 1
ATOM 587 C C . ASN A 1 73 ? 3.263 -10.098 -33.342 1.00 71.00 73 ASN A C 1
ATOM 589 O O . ASN A 1 73 ? 2.898 -11.272 -33.339 1.00 71.00 73 ASN A O 1
ATOM 593 N N . SER A 1 74 ? 2.903 -9.243 -32.380 1.00 57.03 74 SER A N 1
ATOM 594 C CA . SER A 1 74 ? 2.054 -9.628 -31.242 1.00 57.03 74 SER A CA 1
ATOM 595 C C . SER A 1 74 ? 0.610 -9.957 -31.663 1.00 57.03 74 SER A C 1
ATOM 597 O O . SER A 1 74 ? -0.001 -10.906 -31.165 1.00 57.03 74 SER A O 1
ATOM 599 N N . ASN A 1 75 ? 0.075 -9.257 -32.669 1.00 58.06 75 ASN A N 1
ATOM 600 C CA . ASN A 1 75 ? -1.300 -9.472 -33.138 1.00 58.06 75 ASN A CA 1
ATOM 601 C C . ASN A 1 75 ? -1.509 -10.812 -33.870 1.00 58.06 75 ASN A C 1
ATOM 603 O O . ASN A 1 75 ? -2.616 -11.354 -33.849 1.00 58.06 75 ASN A O 1
ATOM 607 N N . HIS A 1 76 ? -0.463 -11.407 -34.452 1.00 52.16 76 HIS A N 1
ATOM 608 C CA . HIS A 1 76 ? -0.565 -12.747 -35.045 1.00 52.16 76 HIS A CA 1
ATOM 609 C C . HIS A 1 76 ? -0.723 -13.864 -33.999 1.00 52.16 76 HIS A C 1
ATOM 611 O O . HIS A 1 76 ? -1.280 -14.916 -34.317 1.00 52.16 76 HIS A O 1
ATOM 617 N N . ILE A 1 77 ? -0.309 -13.634 -32.748 1.00 53.09 77 ILE A N 1
ATOM 618 C CA . ILE A 1 77 ? -0.469 -14.607 -31.656 1.00 53.09 77 ILE A CA 1
ATOM 619 C C . ILE A 1 77 ? -1.927 -14.627 -31.162 1.00 53.09 77 ILE A C 1
ATOM 621 O O . ILE A 1 77 ? -2.470 -15.700 -30.901 1.00 53.09 77 ILE A O 1
ATOM 625 N N . SER A 1 78 ? -2.614 -13.478 -31.142 1.00 50.62 78 SER A N 1
ATOM 626 C CA . SER A 1 78 ? -4.028 -13.403 -30.728 1.00 50.62 78 SER A CA 1
ATOM 627 C C . SER A 1 78 ? -5.004 -14.061 -31.711 1.00 50.62 78 SER A C 1
ATOM 629 O O . SER A 1 78 ? -6.016 -14.620 -31.288 1.00 50.62 78 SER A O 1
ATOM 631 N N . ASN A 1 79 ? -4.705 -14.077 -33.014 1.00 49.66 79 ASN A N 1
ATOM 632 C CA . ASN A 1 79 ? -5.618 -14.664 -34.003 1.00 49.66 79 ASN A CA 1
ATOM 633 C C . ASN A 1 79 ? -5.553 -16.199 -34.080 1.00 49.66 79 ASN A C 1
ATOM 635 O O . ASN A 1 79 ? -6.481 -16.816 -34.600 1.00 49.66 79 ASN A O 1
ATOM 639 N N . ARG A 1 80 ? -4.522 -16.841 -33.510 1.00 45.66 80 ARG A N 1
ATOM 640 C CA . ARG A 1 80 ? -4.449 -18.312 -33.436 1.00 45.66 80 ARG A CA 1
ATOM 641 C C . ARG A 1 80 ? -5.233 -18.898 -32.253 1.00 45.66 80 ARG A C 1
ATOM 643 O O . ARG A 1 80 ? -5.527 -20.088 -32.261 1.00 45.66 80 ARG A O 1
ATOM 650 N N . ALA A 1 81 ? -5.625 -18.071 -31.281 1.00 49.34 81 ALA A N 1
ATOM 651 C CA . ALA A 1 81 ? -6.408 -18.488 -30.116 1.00 49.34 81 ALA A CA 1
ATOM 652 C C . ALA A 1 81 ? -7.937 -18.456 -30.337 1.00 49.34 81 ALA A C 1
ATOM 654 O O . ALA A 1 81 ? -8.683 -18.908 -29.474 1.00 49.34 81 ALA A O 1
ATOM 655 N N . ARG A 1 82 ? -8.432 -17.942 -31.476 1.00 46.19 82 ARG A N 1
ATOM 656 C CA . ARG A 1 82 ? -9.877 -17.720 -31.709 1.00 46.19 82 ARG A CA 1
ATOM 657 C C . ARG A 1 82 ? -10.600 -18.749 -32.590 1.00 46.19 82 ARG A C 1
ATOM 659 O O . ARG A 1 82 ? -11.791 -18.581 -32.813 1.00 46.19 82 ARG A O 1
ATOM 666 N N . ILE A 1 83 ? -9.941 -19.815 -33.058 1.00 46.91 83 ILE A N 1
ATOM 667 C CA . ILE A 1 83 ? -10.577 -20.825 -33.944 1.00 46.91 83 ILE A CA 1
ATOM 668 C C . ILE A 1 83 ? -10.683 -22.222 -33.283 1.00 46.91 83 ILE A C 1
ATOM 670 O O . ILE A 1 83 ? -11.120 -23.185 -33.898 1.00 46.91 83 ILE A O 1
ATOM 674 N N . GLY A 1 84 ? -10.363 -22.354 -31.992 1.00 40.22 84 GLY A N 1
ATOM 675 C CA . GLY A 1 84 ? -10.441 -23.630 -31.272 1.00 40.22 84 GLY A CA 1
ATOM 676 C C . GLY A 1 84 ? -11.531 -23.680 -30.203 1.00 40.22 84 GLY A C 1
ATOM 677 O O . GLY A 1 84 ? -11.254 -23.394 -29.047 1.00 40.22 84 GLY A O 1
ATOM 678 N N . ASN A 1 85 ? -12.718 -24.150 -30.588 1.00 44.22 85 ASN A N 1
ATOM 679 C CA . ASN A 1 85 ? -13.665 -24.905 -29.752 1.00 44.22 85 ASN A CA 1
ATOM 680 C C . ASN A 1 85 ? -14.404 -24.180 -28.612 1.00 44.22 85 ASN A C 1
ATOM 682 O O . ASN A 1 85 ? -14.079 -24.284 -27.430 1.00 44.22 85 ASN A O 1
ATOM 686 N N . ALA A 1 86 ? -15.560 -23.627 -28.981 1.00 44.12 86 ALA A N 1
ATOM 687 C CA . ALA A 1 86 ? -16.731 -23.568 -28.118 1.00 44.12 86 ALA A CA 1
ATOM 688 C C . ALA A 1 86 ? -17.335 -24.979 -27.954 1.00 44.12 86 ALA A C 1
ATOM 690 O O . ALA A 1 86 ? -18.244 -25.366 -28.681 1.00 44.12 86 ALA A O 1
ATOM 691 N N . SER A 1 87 ? -16.838 -25.765 -26.998 1.00 45.69 87 SER A N 1
ATOM 692 C CA . SER A 1 87 ? -17.602 -26.891 -26.447 1.00 45.69 87 SER A CA 1
ATOM 693 C C . SER A 1 87 ? -17.096 -27.288 -25.059 1.00 45.69 87 SER A C 1
ATOM 695 O O . SER A 1 87 ? -15.990 -27.798 -24.927 1.00 45.69 87 SER A O 1
ATOM 697 N N . ARG A 1 88 ? -17.957 -27.090 -24.052 1.00 47.91 88 ARG A N 1
ATOM 698 C CA . ARG A 1 88 ? -18.029 -27.826 -22.775 1.00 47.91 88 ARG A CA 1
ATOM 699 C C . ARG A 1 88 ? -16.693 -28.109 -22.072 1.00 47.91 88 ARG A C 1
ATOM 701 O O . ARG A 1 88 ? -16.112 -29.176 -22.243 1.00 47.91 88 ARG A O 1
ATOM 708 N N . PHE A 1 89 ? -16.316 -27.243 -21.134 1.00 38.00 89 PHE A N 1
ATOM 709 C CA . PHE A 1 89 ? -15.433 -27.648 -20.041 1.00 38.00 89 PHE A CA 1
ATOM 710 C C . PHE A 1 89 ? -16.240 -27.863 -18.763 1.00 38.00 89 PHE A C 1
ATOM 712 O O . PHE A 1 89 ? -16.551 -26.938 -18.021 1.00 38.00 89 PHE A O 1
ATOM 719 N N . HIS A 1 90 ? -16.560 -29.136 -18.530 1.00 38.19 90 HIS A N 1
ATOM 720 C CA . HIS A 1 90 ? -16.643 -29.688 -17.185 1.00 38.19 90 HIS A CA 1
ATOM 721 C C . HIS A 1 90 ? -15.311 -29.409 -16.476 1.00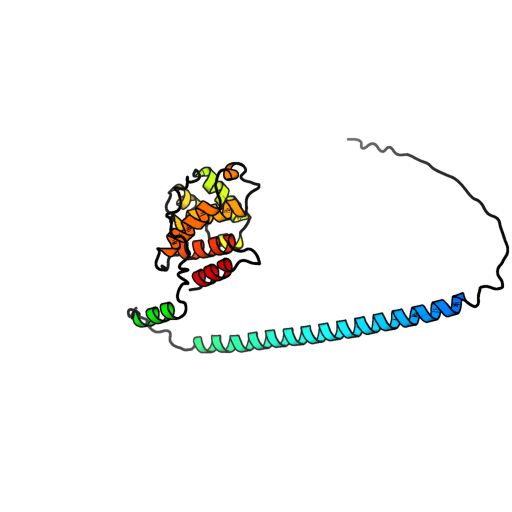 38.19 90 HIS A C 1
ATOM 723 O O . HIS A 1 90 ? -14.243 -29.698 -17.023 1.00 38.19 90 HIS A O 1
ATOM 729 N N . SER A 1 91 ? -15.383 -28.868 -15.264 1.00 39.91 91 SER A N 1
ATOM 730 C CA . SER A 1 91 ? -14.267 -28.670 -14.344 1.00 39.91 91 SER A CA 1
ATOM 731 C C . SER A 1 91 ? -13.637 -30.011 -13.955 1.00 39.91 91 SER A C 1
ATOM 733 O O . SER A 1 91 ? -13.942 -30.607 -12.924 1.00 39.91 91 SER A O 1
ATOM 735 N N . LYS A 1 92 ? -12.725 -30.509 -14.791 1.00 42.97 92 LYS A N 1
ATOM 736 C CA . LYS A 1 92 ? -11.735 -31.489 -14.349 1.00 42.97 92 LYS A CA 1
ATOM 737 C C . LYS A 1 92 ? -10.737 -30.747 -13.469 1.00 42.97 92 LYS A C 1
ATOM 739 O O . LYS A 1 92 ? -10.041 -29.853 -13.942 1.00 42.97 92 LYS A O 1
ATOM 744 N N . SER A 1 93 ? -10.747 -31.113 -12.190 1.00 47.78 93 SER A N 1
ATOM 745 C CA . SER A 1 93 ? -9.730 -30.815 -11.183 1.00 47.78 93 SER A CA 1
ATOM 746 C C . SER A 1 93 ? -8.345 -30.706 -11.829 1.00 47.78 93 SER A C 1
ATOM 748 O O . SER A 1 93 ? -7.837 -31.671 -12.403 1.00 47.78 93 SER A O 1
ATOM 750 N N . LEU A 1 94 ? -7.773 -29.498 -11.803 1.00 41.62 94 LEU A N 1
ATOM 751 C CA . LEU A 1 94 ? -6.384 -29.289 -12.181 1.00 41.62 94 LEU A CA 1
ATOM 752 C C . LEU A 1 94 ? -5.524 -30.017 -11.148 1.00 41.62 94 LEU A C 1
ATOM 754 O O . LEU A 1 94 ? -5.507 -29.661 -9.974 1.00 41.62 94 LEU A O 1
ATOM 758 N N . ASN A 1 95 ? -4.822 -31.047 -11.607 1.00 46.91 95 ASN A N 1
ATOM 759 C CA . ASN A 1 95 ? -3.866 -31.791 -10.806 1.00 46.91 95 ASN A CA 1
ATOM 760 C C . ASN A 1 95 ? -2.800 -30.845 -10.228 1.00 46.91 95 ASN A C 1
ATOM 762 O O . ASN A 1 95 ? -2.125 -30.131 -10.970 1.00 46.91 95 ASN A O 1
ATOM 766 N N . ASN A 1 96 ? -2.588 -30.927 -8.913 1.00 51.47 96 ASN A N 1
ATOM 767 C CA . ASN A 1 96 ? -1.612 -30.165 -8.114 1.00 51.47 96 ASN A CA 1
ATOM 768 C C . ASN A 1 96 ? -0.136 -30.293 -8.573 1.00 51.47 96 ASN A C 1
ATOM 770 O O . ASN A 1 96 ? 0.754 -29.678 -7.992 1.00 51.47 96 ASN A O 1
ATOM 774 N N . ALA A 1 97 ? 0.158 -31.086 -9.607 1.00 51.84 97 ALA A N 1
ATOM 775 C CA . ALA A 1 97 ? 1.515 -31.359 -10.074 1.00 51.84 97 ALA A CA 1
ATOM 776 C C . ALA A 1 97 ? 2.162 -30.176 -10.823 1.00 51.84 97 ALA A C 1
ATOM 778 O O . ALA A 1 97 ? 3.376 -29.999 -10.734 1.00 51.84 97 ALA A O 1
ATOM 779 N N . THR A 1 98 ? 1.387 -29.338 -11.520 1.00 46.09 98 THR A N 1
ATOM 780 C CA . THR A 1 98 ? 1.919 -28.189 -12.284 1.00 46.09 98 THR A CA 1
ATOM 781 C C . THR A 1 98 ? 2.170 -26.948 -11.422 1.00 46.09 98 THR A C 1
ATOM 783 O O . THR A 1 98 ? 3.031 -26.139 -11.762 1.00 46.09 98 THR A O 1
ATOM 786 N N . LEU A 1 99 ? 1.489 -26.812 -10.278 1.00 47.72 99 LEU A N 1
ATOM 787 C CA . LEU A 1 99 ? 1.703 -25.712 -9.322 1.00 47.72 99 LEU A CA 1
ATOM 788 C C . LEU A 1 99 ? 3.010 -25.866 -8.525 1.00 47.72 99 LEU A C 1
ATOM 790 O O . LEU A 1 99 ? 3.671 -24.876 -8.226 1.00 47.72 99 LEU A O 1
ATOM 794 N N . ASN A 1 100 ? 3.459 -27.104 -8.294 1.00 48.75 100 ASN A N 1
ATOM 795 C CA . ASN A 1 100 ? 4.736 -27.394 -7.626 1.00 48.75 100 ASN A CA 1
ATOM 796 C C . ASN A 1 100 ? 5.979 -27.050 -8.467 1.00 48.75 100 ASN A C 1
ATOM 798 O O . ASN A 1 100 ? 7.103 -27.133 -7.970 1.00 48.75 100 ASN A O 1
ATOM 802 N N . HIS A 1 101 ? 5.808 -26.697 -9.744 1.00 46.31 101 HIS A N 1
ATOM 803 C CA . HIS A 1 101 ? 6.920 -26.251 -10.578 1.00 46.31 101 HIS A CA 1
ATOM 804 C C . HIS A 1 101 ? 7.202 -24.751 -10.397 1.00 46.31 101 HIS A C 1
ATOM 806 O O . HIS A 1 101 ? 8.360 -24.341 -10.458 1.00 46.31 101 HIS A O 1
ATOM 812 N N . PHE A 1 102 ? 6.185 -23.925 -10.131 1.00 44.28 102 PHE A N 1
ATOM 813 C CA . PHE A 1 102 ? 6.374 -22.478 -9.958 1.00 44.28 102 PHE A CA 1
ATOM 814 C C . PHE A 1 102 ? 7.047 -22.125 -8.631 1.00 44.28 102 PHE A C 1
ATOM 816 O O . PHE A 1 102 ? 7.907 -21.248 -8.605 1.00 44.28 102 PHE A O 1
ATOM 823 N N . SER A 1 103 ? 6.771 -22.883 -7.568 1.00 45.22 103 SER A N 1
ATOM 824 C CA . SER A 1 103 ? 7.457 -22.741 -6.277 1.00 45.22 103 SER A CA 1
ATOM 825 C C . SER A 1 103 ? 8.967 -23.011 -6.346 1.00 45.22 103 SER A C 1
ATOM 827 O O . SER A 1 103 ? 9.710 -22.543 -5.488 1.00 45.22 103 SER A O 1
ATOM 829 N N . LYS A 1 104 ? 9.448 -23.718 -7.381 1.00 48.78 104 LYS A N 1
ATOM 830 C CA . LYS A 1 104 ? 10.882 -23.960 -7.623 1.00 48.78 104 LYS A CA 1
ATOM 831 C C . LYS A 1 104 ? 11.567 -22.887 -8.471 1.00 48.78 104 LYS A C 1
ATOM 833 O O . LYS A 1 104 ? 12.790 -22.801 -8.435 1.00 48.78 104 LYS A O 1
ATOM 838 N N . LEU A 1 105 ? 10.818 -22.101 -9.249 1.00 40.31 105 LEU A N 1
ATOM 839 C CA . LEU A 1 105 ? 11.401 -21.120 -10.177 1.00 40.31 105 LEU A CA 1
ATOM 840 C C . LEU A 1 105 ? 11.830 -19.825 -9.481 1.00 40.31 105 LEU A C 1
ATOM 842 O O . LEU A 1 105 ? 12.704 -19.124 -9.986 1.00 40.31 105 LEU A O 1
ATOM 846 N N . TYR A 1 106 ? 11.267 -19.549 -8.306 1.00 48.62 106 TYR A N 1
ATOM 847 C CA . TYR A 1 106 ? 11.627 -18.409 -7.474 1.00 48.62 106 TYR A CA 1
ATOM 848 C C . TYR A 1 106 ? 11.671 -18.861 -6.015 1.00 48.62 106 TYR A C 1
ATOM 850 O O . TYR A 1 106 ? 10.683 -18.689 -5.300 1.00 48.62 106 TYR A O 1
ATOM 858 N N . PRO A 1 107 ? 12.777 -19.475 -5.550 1.00 46.16 107 PRO A N 1
ATOM 859 C CA . PRO A 1 107 ? 12.969 -19.645 -4.119 1.00 46.16 107 PRO A CA 1
ATOM 860 C C . PRO A 1 107 ? 12.828 -18.261 -3.483 1.00 46.16 107 PRO A C 1
ATOM 862 O O . PRO A 1 107 ? 13.586 -17.346 -3.820 1.00 46.16 107 PRO A O 1
ATOM 865 N N . LEU A 1 108 ? 11.815 -18.088 -2.622 1.00 48.34 108 LEU A N 1
ATOM 866 C CA . LEU A 1 108 ? 11.722 -16.898 -1.785 1.00 48.34 108 LEU A CA 1
ATOM 867 C C . LEU A 1 108 ? 13.095 -16.745 -1.125 1.00 48.34 108 LEU A C 1
ATOM 869 O O . LEU A 1 108 ? 13.565 -17.717 -0.527 1.00 48.34 108 LEU A O 1
ATOM 873 N N . PRO A 1 109 ? 13.753 -15.581 -1.225 1.00 44.47 109 PRO A N 1
ATOM 874 C CA . PRO A 1 109 ? 14.917 -15.316 -0.410 1.00 44.47 109 PRO A CA 1
ATOM 875 C C . PRO A 1 109 ? 14.436 -15.319 1.043 1.00 44.47 109 PRO A C 1
ATOM 877 O O . PRO A 1 109 ? 13.944 -14.321 1.563 1.00 44.47 109 PRO A O 1
ATOM 880 N N . THR A 1 110 ? 14.515 -16.470 1.702 1.00 49.44 110 THR A N 1
ATOM 881 C CA . THR A 1 110 ? 14.592 -16.539 3.154 1.00 49.44 110 THR A CA 1
ATOM 882 C C . THR A 1 110 ? 15.937 -15.936 3.493 1.00 49.44 110 THR A C 1
ATOM 884 O O . THR A 1 110 ? 16.940 -16.641 3.542 1.00 49.44 110 THR A O 1
ATOM 887 N N . ASP A 1 111 ? 15.974 -14.608 3.584 1.00 49.28 111 ASP A N 1
ATOM 888 C CA . ASP A 1 111 ? 17.129 -13.900 4.104 1.00 49.28 111 ASP A CA 1
ATOM 889 C C . ASP A 1 111 ? 17.349 -14.413 5.538 1.00 49.28 111 ASP A C 1
ATOM 891 O O . ASP A 1 111 ? 16.484 -14.192 6.392 1.00 49.28 111 ASP A O 1
ATOM 895 N N . PRO A 1 112 ? 18.443 -15.149 5.808 1.00 51.53 112 PRO A N 1
ATOM 896 C CA . PRO A 1 112 ? 18.699 -15.734 7.121 1.00 51.53 112 PRO A CA 1
ATOM 897 C C . PRO A 1 112 ? 18.974 -14.667 8.190 1.00 51.53 112 PRO A C 1
ATOM 899 O O . PRO A 1 112 ? 18.995 -14.994 9.371 1.00 51.53 112 PRO A O 1
ATOM 902 N N . ASN A 1 113 ? 19.149 -13.402 7.786 1.00 47.88 113 ASN A N 1
ATOM 903 C CA . ASN A 1 113 ? 19.295 -12.254 8.680 1.00 47.88 113 ASN A CA 1
ATOM 904 C C . ASN A 1 113 ? 18.006 -11.432 8.816 1.00 47.88 113 ASN A C 1
ATOM 906 O O . ASN A 1 113 ? 18.039 -10.351 9.405 1.00 47.88 113 ASN A O 1
ATOM 910 N N . CYS A 1 114 ? 16.876 -11.882 8.253 1.00 50.59 114 CYS A N 1
ATOM 911 C CA . CYS A 1 114 ? 15.598 -11.244 8.533 1.00 50.59 114 CYS A CA 1
ATOM 912 C C . CYS A 1 114 ? 15.250 -11.565 9.985 1.00 50.59 114 CYS A C 1
ATOM 914 O O . CYS A 1 114 ? 14.701 -12.625 10.270 1.00 50.59 114 CYS A O 1
ATOM 916 N N . ASP A 1 115 ? 15.638 -10.670 10.888 1.00 51.69 115 ASP A N 1
ATOM 917 C CA . ASP A 1 115 ? 15.323 -10.731 12.306 1.00 51.69 115 ASP A CA 1
ATOM 918 C C . ASP A 1 115 ? 13.796 -10.866 12.442 1.00 51.69 115 ASP A C 1
ATOM 920 O O . ASP A 1 115 ? 13.031 -9.939 12.174 1.00 51.69 115 ASP A O 1
ATOM 924 N N . LEU A 1 116 ? 13.350 -12.098 12.700 1.00 55.91 116 LEU A N 1
ATOM 925 C CA . LEU A 1 116 ? 11.952 -12.497 12.882 1.00 55.91 116 LEU A CA 1
ATOM 926 C C . LEU A 1 116 ? 11.536 -12.305 14.345 1.00 55.91 116 LEU A C 1
ATOM 928 O O . LEU A 1 116 ? 10.641 -12.997 14.831 1.00 55.91 116 LEU A O 1
ATOM 932 N N . SER A 1 117 ? 12.206 -11.403 15.061 1.00 64.19 117 SER A N 1
ATOM 933 C CA . SER A 1 117 ? 11.717 -10.907 16.338 1.00 64.19 117 SER A CA 1
ATOM 934 C C . SER A 1 117 ? 10.273 -10.447 16.138 1.00 64.19 117 SER A C 1
ATOM 936 O O . SER A 1 117 ? 9.957 -9.750 15.167 1.00 64.19 117 SER A O 1
ATOM 938 N N . GLU A 1 118 ? 9.367 -10.933 16.993 1.00 65.81 118 GLU A N 1
ATOM 939 C CA . GLU A 1 118 ? 7.963 -10.556 16.881 1.00 65.81 118 GLU A CA 1
ATOM 940 C C . GLU A 1 118 ? 7.877 -9.030 16.909 1.00 65.81 118 GLU A C 1
ATOM 942 O O . GLU A 1 118 ? 8.458 -8.411 17.805 1.00 65.81 118 GLU A O 1
ATOM 947 N N . PRO A 1 119 ? 7.218 -8.409 15.915 1.00 65.25 119 PRO A N 1
ATOM 948 C CA . PRO A 1 119 ? 7.110 -6.965 15.888 1.00 65.25 119 PRO A CA 1
ATOM 949 C C . PRO A 1 119 ? 6.450 -6.518 17.191 1.00 65.25 119 PRO A C 1
ATOM 951 O O . PRO A 1 119 ? 5.411 -7.065 17.571 1.00 65.25 119 PRO A O 1
ATOM 954 N N . GLU A 1 120 ? 7.073 -5.545 17.863 1.00 67.88 120 GLU A N 1
ATOM 955 C CA . GLU A 1 120 ? 6.559 -4.932 19.090 1.00 67.88 120 GLU A CA 1
ATOM 956 C C . GLU A 1 120 ? 5.063 -4.619 18.955 1.00 67.88 120 GLU A C 1
ATOM 958 O O . GLU A 1 120 ? 4.570 -4.312 17.864 1.00 67.88 120 GLU A O 1
ATOM 963 N N . SER A 1 121 ? 4.319 -4.718 20.059 1.00 77.56 121 SER A N 1
ATOM 964 C CA . SER A 1 121 ? 2.872 -4.502 20.065 1.00 77.56 121 SER A CA 1
ATOM 965 C C . SER A 1 121 ? 2.526 -3.120 19.501 1.00 77.56 121 SER A C 1
ATOM 967 O O . SER A 1 121 ? 2.723 -2.104 20.163 1.00 77.56 121 SER A O 1
ATOM 969 N N . VAL A 1 122 ? 2.013 -3.085 18.269 1.00 81.94 122 VAL A N 1
ATOM 970 C CA . VAL A 1 122 ? 1.664 -1.833 17.587 1.00 81.94 122 VAL A CA 1
ATOM 971 C C . VAL A 1 122 ? 0.262 -1.391 18.004 1.00 81.94 122 VAL A C 1
ATOM 973 O O . VAL A 1 122 ? -0.698 -2.144 17.817 1.00 81.94 122 VAL A O 1
ATOM 976 N N . GLU A 1 123 ? 0.146 -0.171 18.531 1.00 88.31 123 GLU A N 1
ATOM 977 C CA . GLU A 1 123 ? -1.138 0.486 18.796 1.00 88.31 123 GLU A CA 1
ATOM 978 C C . GLU A 1 123 ? -1.805 0.885 17.474 1.00 88.31 123 GLU A C 1
ATOM 980 O O . GLU A 1 123 ? -1.203 1.564 16.643 1.00 88.31 123 GLU A O 1
ATOM 985 N N . TYR A 1 124 ? -3.051 0.460 17.265 1.00 88.81 124 TYR A N 1
ATOM 986 C CA . TYR A 1 124 ? -3.784 0.777 16.042 1.00 88.81 124 TYR A CA 1
ATOM 987 C C . TYR A 1 124 ? -4.423 2.171 16.103 1.00 88.81 124 TYR A C 1
ATOM 989 O O . TYR A 1 124 ? -4.917 2.571 17.159 1.00 88.81 124 TYR A O 1
ATOM 997 N N . PRO A 1 125 ? -4.483 2.896 14.970 1.00 90.44 125 PRO A N 1
ATOM 998 C CA . PRO A 1 125 ? -5.294 4.098 14.854 1.00 90.44 125 PRO A CA 1
ATOM 999 C C . PRO A 1 125 ? -6.772 3.818 15.117 1.00 90.44 125 PRO A C 1
ATOM 1001 O O . PRO A 1 125 ? -7.286 2.741 14.800 1.00 90.44 125 PRO A O 1
ATOM 1004 N N . SER A 1 126 ? -7.465 4.818 15.654 1.00 92.06 126 SER A N 1
ATOM 1005 C CA . SER A 1 126 ? -8.923 4.807 15.739 1.00 92.06 126 SER A CA 1
ATOM 1006 C C . SER A 1 126 ? -9.550 4.740 14.343 1.00 92.06 126 SER A C 1
ATOM 1008 O O . SER A 1 126 ? -8.921 5.067 13.336 1.00 92.06 126 SER A O 1
ATOM 1010 N N . TYR A 1 127 ? -10.824 4.350 14.272 1.00 92.56 127 TYR A N 1
ATOM 1011 C CA . TYR A 1 127 ? -11.540 4.266 12.998 1.00 92.56 127 TYR A CA 1
ATOM 1012 C C . TYR A 1 127 ? -11.502 5.586 12.207 1.00 92.56 127 TYR A C 1
ATOM 1014 O O . TYR A 1 127 ? -11.225 5.558 11.013 1.00 92.56 127 TYR A O 1
ATOM 1022 N N . ASN A 1 128 ? -11.711 6.729 12.872 1.00 91.56 128 ASN A N 1
ATOM 1023 C CA . ASN A 1 128 ? -11.702 8.040 12.214 1.00 91.56 128 ASN A CA 1
ATOM 1024 C C . ASN A 1 128 ? -10.318 8.358 11.624 1.00 91.56 128 ASN A C 1
ATOM 1026 O O . ASN A 1 128 ? -10.216 8.767 10.474 1.00 91.56 128 ASN A O 1
ATOM 1030 N N . GLU A 1 129 ? -9.246 8.092 12.379 1.00 91.12 129 GLU A N 1
ATOM 1031 C CA . GLU A 1 129 ? -7.874 8.277 11.888 1.00 91.12 129 GLU A CA 1
ATOM 1032 C C . GLU A 1 129 ? -7.579 7.351 10.701 1.00 91.12 129 GLU A C 1
ATOM 1034 O O . GLU A 1 129 ? -6.925 7.751 9.738 1.00 91.12 129 GLU A O 1
ATOM 1039 N N . LEU A 1 130 ? -8.071 6.112 10.745 1.00 91.88 130 LEU A N 1
ATOM 1040 C CA . LEU A 1 130 ? -7.885 5.138 9.677 1.00 91.88 130 LEU A CA 1
ATOM 1041 C C . LEU A 1 130 ? -8.682 5.497 8.412 1.00 91.88 130 LEU A C 1
ATOM 1043 O O . LEU A 1 130 ? -8.194 5.289 7.297 1.00 91.88 130 LEU A O 1
ATOM 1047 N N . GLU A 1 131 ? -9.884 6.049 8.567 1.00 92.50 131 GLU A N 1
ATOM 1048 C CA . GLU A 1 131 ? -10.684 6.609 7.477 1.00 92.50 131 GLU A CA 1
ATOM 1049 C C . GLU A 1 131 ? -9.951 7.789 6.824 1.00 92.50 131 GLU A C 1
ATOM 1051 O O . GLU A 1 131 ? -9.741 7.771 5.608 1.00 92.50 131 GLU A O 1
ATOM 1056 N N . ASP A 1 132 ? -9.450 8.737 7.617 1.00 91.19 132 ASP A N 1
ATOM 1057 C CA . ASP A 1 132 ? -8.688 9.895 7.131 1.00 91.19 132 ASP A CA 1
ATOM 1058 C C . ASP A 1 132 ? -7.402 9.485 6.400 1.00 91.19 132 ASP A C 1
ATOM 1060 O O . ASP A 1 132 ? -7.091 10.009 5.319 1.00 91.19 132 ASP A O 1
ATOM 1064 N N . ILE A 1 133 ? -6.670 8.507 6.953 1.00 91.56 133 ILE A N 1
ATOM 1065 C CA . ILE A 1 133 ? -5.519 7.875 6.297 1.00 91.56 133 ILE A CA 1
ATOM 1066 C C . ILE A 1 133 ? -5.933 7.340 4.930 1.00 91.56 133 ILE A C 1
ATOM 1068 O O . ILE A 1 133 ? -5.273 7.611 3.924 1.00 91.56 133 ILE A O 1
ATOM 1072 N N . SER A 1 134 ? -7.014 6.567 4.894 1.00 91.31 134 SER A N 1
ATOM 1073 C CA . SER A 1 134 ? -7.443 5.860 3.694 1.00 91.31 134 SER A CA 1
ATOM 1074 C C . SER A 1 134 ? -7.908 6.823 2.608 1.00 91.31 134 SER A C 1
ATOM 1076 O O . SER A 1 134 ? -7.517 6.673 1.452 1.00 91.31 134 SER A O 1
ATOM 1078 N N . LEU A 1 135 ? -8.688 7.846 2.962 1.00 91.12 135 LEU A N 1
ATOM 1079 C CA . LEU A 1 135 ? -9.134 8.884 2.032 1.00 91.12 135 LEU A CA 1
ATOM 1080 C C . LEU A 1 135 ? -7.956 9.696 1.492 1.00 91.12 135 LEU A C 1
ATOM 1082 O O . LEU A 1 135 ? -7.866 9.943 0.286 1.00 91.12 135 LEU A O 1
ATOM 1086 N N . SER A 1 136 ? -7.007 10.047 2.358 1.00 89.88 136 SER A N 1
ATOM 1087 C CA . SER A 1 136 ? -5.782 10.724 1.934 1.00 89.88 136 SER A CA 1
ATOM 1088 C C . SER A 1 136 ? -4.959 9.857 0.983 1.00 89.88 136 SER A C 1
ATOM 1090 O O . SER A 1 136 ? -4.449 10.347 -0.024 1.00 89.88 136 SER A O 1
ATOM 1092 N N . LEU A 1 137 ? -4.865 8.556 1.258 1.00 90.19 137 LEU A N 1
ATOM 1093 C CA . LEU A 1 137 ? -4.171 7.597 0.410 1.00 90.19 137 LEU A CA 1
ATOM 1094 C C . LEU A 1 137 ? -4.851 7.441 -0.954 1.00 90.19 137 LEU A C 1
ATOM 1096 O O . LEU A 1 137 ? -4.162 7.422 -1.973 1.00 90.19 137 LEU A O 1
ATOM 1100 N N . ILE A 1 138 ? -6.185 7.384 -0.986 1.00 90.69 138 ILE A N 1
ATOM 1101 C CA . ILE A 1 138 ? -6.978 7.346 -2.223 1.00 90.69 138 I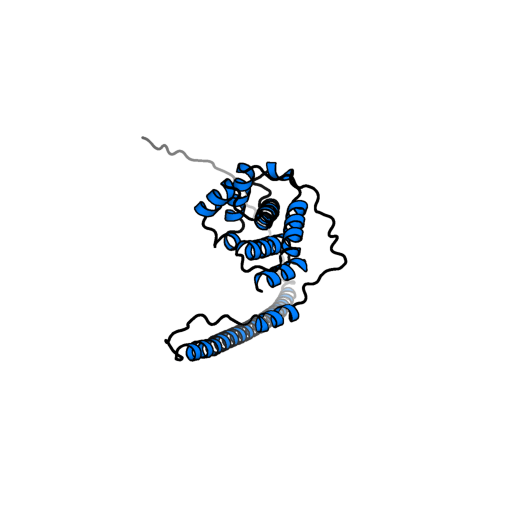LE A CA 1
ATOM 1102 C C . ILE A 1 138 ? -6.706 8.576 -3.088 1.00 90.69 138 ILE A C 1
ATOM 1104 O O . ILE A 1 138 ? -6.717 8.432 -4.303 1.00 90.69 138 ILE A O 1
ATOM 1108 N N . GLN A 1 139 ? -6.455 9.742 -2.483 1.00 89.06 139 GLN A N 1
ATOM 1109 C CA . GLN A 1 139 ? -6.144 10.989 -3.188 1.00 89.06 139 GLN A CA 1
ATOM 1110 C C . GLN A 1 139 ? -4.670 11.118 -3.614 1.00 89.06 139 GLN A C 1
ATOM 1112 O O . GLN A 1 139 ? -4.369 11.813 -4.587 1.00 89.06 139 GLN A O 1
ATOM 1117 N N . SER A 1 140 ? -3.745 10.508 -2.872 1.00 88.12 140 SER A N 1
ATOM 1118 C CA . SER A 1 140 ? -2.307 10.587 -3.159 1.00 88.12 140 SER A CA 1
ATOM 1119 C C . SER A 1 140 ? -1.828 9.475 -4.098 1.00 88.12 140 SER A C 1
ATOM 1121 O O . SER A 1 140 ? -0.923 9.695 -4.900 1.00 88.12 140 SER A O 1
ATOM 1123 N N . LEU A 1 141 ? -2.418 8.278 -4.014 1.00 89.31 141 LEU A N 1
ATOM 1124 C CA . LEU A 1 141 ? -2.023 7.073 -4.754 1.00 89.31 141 LEU A CA 1
ATOM 1125 C C . LEU A 1 141 ? -3.198 6.490 -5.552 1.00 89.31 141 LEU A C 1
ATOM 1127 O O . LEU A 1 141 ? -3.466 5.287 -5.509 1.00 89.31 141 LEU A O 1
ATOM 1131 N N . ASN A 1 142 ? -3.874 7.343 -6.324 1.00 86.44 142 ASN A N 1
ATOM 1132 C CA . ASN A 1 142 ? -5.108 7.010 -7.043 1.00 86.44 142 ASN A CA 1
ATOM 1133 C C . ASN A 1 142 ? -4.976 5.751 -7.906 1.00 86.44 142 ASN A C 1
ATOM 1135 O O . ASN A 1 142 ? -5.932 5.000 -8.010 1.00 86.44 142 ASN A O 1
ATOM 1139 N N . ILE A 1 143 ? -3.810 5.505 -8.519 1.00 88.62 143 ILE A N 1
ATOM 1140 C CA . ILE A 1 143 ? -3.585 4.333 -9.383 1.00 88.62 143 ILE A CA 1
ATOM 1141 C C . ILE A 1 143 ? -3.589 3.033 -8.570 1.00 88.62 143 ILE A C 1
ATOM 1143 O O . ILE A 1 143 ? -4.208 2.057 -8.982 1.00 88.62 143 ILE A O 1
ATOM 1147 N N . ILE A 1 144 ? -2.923 3.021 -7.412 1.00 88.44 144 ILE A N 1
ATOM 1148 C CA . ILE A 1 144 ? -2.821 1.831 -6.553 1.00 88.44 144 ILE A CA 1
ATOM 1149 C C . ILE A 1 144 ? -4.163 1.563 -5.866 1.00 88.44 144 ILE A C 1
ATOM 1151 O O . ILE A 1 144 ? -4.577 0.415 -5.740 1.00 88.44 144 ILE A O 1
ATOM 1155 N N . MET A 1 145 ? -4.867 2.630 -5.484 1.00 89.75 145 MET A N 1
ATOM 1156 C CA . MET A 1 145 ? -6.169 2.558 -4.820 1.00 89.75 145 MET A CA 1
ATOM 1157 C C . MET A 1 145 ? -7.352 2.447 -5.802 1.00 89.75 145 MET A C 1
ATOM 1159 O O . MET A 1 145 ? -8.481 2.230 -5.370 1.00 89.75 145 MET A O 1
ATOM 1163 N N . MET A 1 146 ? -7.122 2.565 -7.118 1.00 86.12 146 MET A N 1
ATOM 1164 C CA . MET A 1 146 ? -8.167 2.621 -8.155 1.00 86.12 146 MET A CA 1
ATOM 1165 C C . MET A 1 146 ? -9.160 1.453 -8.134 1.00 86.12 146 MET A C 1
ATOM 1167 O O . MET A 1 146 ? -10.353 1.708 -8.304 1.00 86.12 146 MET A O 1
ATOM 1171 N N . PRO A 1 147 ? -8.748 0.181 -7.951 1.00 80.25 147 PRO A N 1
ATOM 1172 C CA . PRO A 1 147 ? -9.698 -0.920 -8.049 1.00 80.25 147 PRO A CA 1
ATOM 1173 C C . PRO A 1 147 ? -10.604 -1.034 -6.807 1.00 80.25 147 PRO A C 1
ATOM 1175 O O . PRO A 1 147 ? -11.397 -1.968 -6.694 1.00 80.25 147 PRO A O 1
ATOM 1178 N N . MET A 1 148 ? -10.523 -0.075 -5.882 1.00 86.50 148 MET A N 1
ATOM 1179 C CA . MET A 1 148 ? -11.291 -0.036 -4.651 1.00 86.50 148 MET A CA 1
ATOM 1180 C C . MET A 1 148 ? -12.589 0.760 -4.814 1.00 86.50 148 MET A C 1
ATOM 1182 O O . MET A 1 148 ? -12.587 1.957 -5.094 1.00 86.50 148 MET A O 1
ATOM 1186 N N . LYS A 1 149 ? -13.728 0.106 -4.572 1.00 90.81 149 LYS A N 1
ATOM 1187 C CA . LYS A 1 149 ? -15.009 0.803 -4.405 1.00 90.81 149 LYS A CA 1
ATOM 1188 C C . LYS A 1 149 ? -15.025 1.472 -3.033 1.00 90.81 149 LYS A C 1
ATOM 1190 O O . LYS A 1 149 ? -15.062 0.779 -2.020 1.00 90.81 149 LYS A O 1
ATOM 1195 N N . ILE A 1 150 ? -14.998 2.804 -3.009 1.00 90.06 150 ILE A N 1
ATOM 1196 C CA . ILE A 1 150 ? -14.852 3.591 -1.772 1.00 90.06 150 ILE A CA 1
ATOM 1197 C C . ILE A 1 150 ? -15.952 3.254 -0.755 1.00 90.06 150 ILE A C 1
ATOM 1199 O O . ILE A 1 150 ? -15.643 3.025 0.410 1.00 90.06 150 ILE A O 1
ATOM 1203 N N . SER A 1 151 ? -17.211 3.142 -1.192 1.00 92.06 151 SER A N 1
ATOM 1204 C CA . SER A 1 151 ? -18.342 2.794 -0.316 1.00 92.06 151 SER A CA 1
ATOM 1205 C C . SER A 1 151 ? -18.145 1.452 0.392 1.00 92.06 151 SER A C 1
ATOM 1207 O O . SER A 1 151 ? -18.270 1.359 1.612 1.00 92.06 151 SER A O 1
ATOM 1209 N N . ASP A 1 152 ? -17.795 0.419 -0.375 1.00 93.75 152 ASP A N 1
ATOM 1210 C CA . ASP A 1 152 ? -17.621 -0.940 0.136 1.00 93.75 152 ASP A CA 1
ATOM 1211 C C . ASP A 1 152 ? -16.398 -1.012 1.047 1.00 93.75 152 ASP A C 1
ATOM 1213 O O . ASP A 1 152 ? -16.408 -1.719 2.054 1.00 93.75 152 ASP A O 1
ATOM 1217 N N . PHE A 1 153 ? -15.349 -0.264 0.706 1.00 92.25 153 PHE A N 1
ATOM 1218 C CA . PHE A 1 153 ? -14.152 -0.178 1.517 1.00 92.25 153 PHE A CA 1
ATOM 1219 C C . PHE A 1 153 ? -14.426 0.462 2.874 1.00 92.25 153 PHE A C 1
ATOM 1221 O O . PHE A 1 153 ? -14.109 -0.155 3.884 1.00 92.25 153 PHE A O 1
ATOM 1228 N N . LEU A 1 154 ? -15.050 1.641 2.919 1.00 93.06 154 LEU A N 1
ATOM 1229 C CA . LEU A 1 154 ? -15.344 2.323 4.184 1.00 93.06 154 LEU A CA 1
ATOM 1230 C C . LEU A 1 154 ? -16.270 1.482 5.069 1.00 93.06 154 LEU A C 1
ATOM 1232 O O . LEU A 1 154 ? -16.036 1.350 6.268 1.00 93.06 154 LEU A O 1
ATOM 1236 N N . HIS A 1 155 ? -17.264 0.818 4.473 1.00 95.31 155 HIS A N 1
ATOM 1237 C CA . HIS A 1 155 ? -18.124 -0.115 5.198 1.00 95.31 155 HIS A CA 1
ATOM 1238 C C . HIS A 1 155 ? -17.331 -1.288 5.805 1.00 95.31 155 HIS A C 1
ATOM 1240 O O . HIS A 1 155 ? -17.489 -1.615 6.982 1.00 95.31 155 HIS A O 1
ATOM 1246 N N . LYS A 1 156 ? -16.441 -1.910 5.023 1.00 94.25 156 LYS A N 1
ATOM 1247 C CA . LYS A 1 156 ? -15.579 -3.007 5.493 1.00 94.25 156 LYS A CA 1
ATOM 1248 C C . LYS A 1 156 ? -14.568 -2.565 6.547 1.00 94.25 156 LYS A C 1
ATOM 1250 O O . LYS A 1 156 ? -14.277 -3.352 7.450 1.00 94.25 156 LYS A O 1
ATOM 1255 N N . LEU A 1 157 ? -14.072 -1.334 6.432 1.00 93.81 157 LEU A N 1
ATOM 1256 C CA . LEU A 1 157 ? -13.152 -0.703 7.370 1.00 93.81 157 LEU A CA 1
ATOM 1257 C C . LEU A 1 157 ? -13.828 -0.504 8.724 1.00 93.81 157 LEU A C 1
ATOM 1259 O O . LEU A 1 157 ? -13.303 -0.941 9.743 1.00 93.81 157 LEU A O 1
ATOM 1263 N N . LYS A 1 158 ? -15.037 0.069 8.717 1.00 94.25 158 LYS A N 1
ATOM 1264 C CA . LYS A 1 158 ? -15.846 0.303 9.917 1.00 94.25 158 LYS A CA 1
ATOM 1265 C C . LYS A 1 158 ? -16.178 -0.985 10.662 1.00 94.25 158 LYS A C 1
ATOM 1267 O O . LYS A 1 158 ? -16.173 -1.009 11.887 1.00 94.25 158 LYS A O 1
ATOM 1272 N N . ASN A 1 159 ? -16.436 -2.054 9.916 1.00 94.56 159 ASN A N 1
ATOM 1273 C CA . ASN A 1 159 ? -16.773 -3.357 10.480 1.00 94.56 159 ASN A CA 1
ATOM 1274 C C . ASN A 1 159 ? -15.539 -4.218 10.812 1.00 94.56 159 ASN A C 1
ATOM 1276 O O . ASN A 1 159 ? -15.711 -5.359 11.232 1.00 94.56 159 ASN A O 1
ATOM 1280 N N . GLY A 1 160 ? -14.312 -3.727 10.587 1.00 91.81 160 GLY A N 1
ATOM 1281 C CA . GLY A 1 160 ? -13.083 -4.467 10.896 1.00 91.81 160 GLY A CA 1
ATOM 1282 C C . GLY A 1 160 ? -12.923 -5.773 10.109 1.00 91.81 160 GLY A C 1
ATOM 1283 O O . GLY A 1 160 ? -12.343 -6.729 10.603 1.00 91.81 160 GLY A O 1
ATOM 1284 N N . THR A 1 161 ? -13.468 -5.843 8.892 1.00 94.25 161 THR A N 1
ATOM 1285 C CA . THR A 1 161 ? -13.499 -7.091 8.093 1.00 94.25 161 THR A CA 1
ATOM 1286 C C . THR A 1 161 ? -12.262 -7.301 7.223 1.00 94.25 161 THR A C 1
ATOM 1288 O O . THR A 1 161 ? -12.149 -8.314 6.532 1.00 94.25 161 THR A O 1
ATOM 1291 N N . PHE A 1 162 ? -11.350 -6.331 7.208 1.00 94.56 162 PHE A N 1
ATOM 1292 C CA . PHE A 1 162 ? -10.119 -6.436 6.443 1.00 94.56 162 PHE A CA 1
ATOM 1293 C C . PHE A 1 162 ? -9.071 -7.270 7.175 1.00 94.56 162 PHE A C 1
ATOM 1295 O O . PHE A 1 162 ? -8.966 -7.182 8.395 1.00 94.56 162 PHE A O 1
ATOM 1302 N N . PRO A 1 163 ? -8.230 -8.010 6.437 1.00 94.06 163 PRO A N 1
ATOM 1303 C CA . PRO A 1 163 ? -7.085 -8.678 7.034 1.00 94.06 163 PRO A CA 1
ATOM 1304 C C . PRO A 1 163 ? -6.075 -7.690 7.634 1.00 94.06 163 PRO A C 1
ATOM 1306 O O . PRO A 1 163 ? -5.770 -6.656 7.032 1.00 94.06 163 PRO A O 1
ATOM 1309 N N . ASP A 1 164 ? -5.459 -8.064 8.757 1.00 93.69 164 ASP A N 1
ATOM 1310 C CA . ASP A 1 164 ? -4.467 -7.234 9.457 1.00 93.69 164 ASP A CA 1
ATOM 1311 C C . ASP A 1 164 ? -3.304 -6.800 8.563 1.00 93.69 164 ASP A C 1
ATOM 1313 O O . ASP A 1 164 ? -2.883 -5.646 8.601 1.00 93.69 164 ASP A O 1
ATOM 1317 N N . HIS A 1 165 ? -2.795 -7.702 7.718 1.00 93.81 165 HIS A N 1
ATOM 1318 C CA . HIS A 1 165 ? -1.691 -7.392 6.807 1.00 93.81 165 HIS A CA 1
ATOM 1319 C C . HIS A 1 165 ? -2.044 -6.262 5.831 1.00 93.81 165 HIS A C 1
ATOM 1321 O O . HIS A 1 165 ? -1.193 -5.424 5.524 1.00 93.81 165 HIS A O 1
ATOM 1327 N N . PHE A 1 166 ? -3.304 -6.201 5.399 1.00 94.75 166 PHE A N 1
ATOM 1328 C CA . PHE A 1 166 ? -3.803 -5.155 4.520 1.00 94.75 166 PHE A CA 1
ATOM 1329 C C . PHE A 1 166 ? -3.956 -3.827 5.258 1.00 94.75 166 PHE A C 1
ATOM 1331 O O . PHE A 1 166 ? -3.440 -2.813 4.787 1.00 94.75 166 PHE A O 1
ATOM 1338 N N . ILE A 1 167 ? -4.551 -3.835 6.453 1.00 95.50 167 ILE A N 1
ATOM 1339 C CA . ILE A 1 167 ? -4.679 -2.628 7.282 1.00 95.50 167 ILE A CA 1
ATOM 1340 C C . ILE A 1 167 ? -3.308 -2.055 7.655 1.00 95.50 167 ILE A C 1
ATOM 1342 O O . ILE A 1 167 ? -3.066 -0.865 7.455 1.00 95.50 167 ILE A O 1
ATOM 1346 N N . CYS A 1 168 ? -2.373 -2.890 8.114 1.00 95.12 168 CYS A N 1
ATOM 1347 C CA . CYS A 1 168 ? -1.013 -2.451 8.421 1.00 95.12 168 CYS A CA 1
ATOM 1348 C C . CYS A 1 168 ? -0.307 -1.864 7.185 1.00 95.12 168 CYS A C 1
ATOM 1350 O O . CYS A 1 168 ? 0.384 -0.852 7.300 1.00 95.12 168 CYS A O 1
ATOM 1352 N N . SER A 1 169 ? -0.516 -2.444 5.998 1.00 95.12 169 SER A N 1
ATOM 1353 C CA . SER A 1 169 ? 0.047 -1.915 4.747 1.00 95.12 169 SER A CA 1
ATOM 1354 C C . SER A 1 169 ? -0.539 -0.545 4.384 1.00 95.12 169 SER A C 1
ATOM 1356 O O . SER A 1 169 ? 0.215 0.364 4.037 1.00 95.12 169 SER A O 1
ATOM 1358 N N . ILE A 1 170 ? -1.860 -0.367 4.507 1.00 94.56 170 ILE A N 1
ATOM 1359 C CA . ILE A 1 170 ? -2.540 0.920 4.279 1.00 94.56 170 ILE A CA 1
ATOM 1360 C C . ILE A 1 170 ? -2.003 1.991 5.230 1.00 94.56 170 ILE A C 1
ATOM 1362 O O . ILE A 1 170 ? -1.655 3.080 4.775 1.00 94.56 170 ILE A O 1
ATOM 1366 N N . ILE A 1 171 ? -1.877 1.679 6.523 1.00 93.94 171 ILE A N 1
ATOM 1367 C CA . ILE A 1 171 ? -1.366 2.618 7.530 1.00 93.94 171 ILE A CA 1
ATOM 1368 C C . ILE A 1 171 ? 0.080 3.014 7.212 1.00 93.94 171 ILE A C 1
ATOM 1370 O O . ILE A 1 171 ? 0.388 4.204 7.147 1.00 93.94 171 ILE A O 1
ATOM 1374 N N . ALA A 1 172 ? 0.960 2.044 6.944 1.00 93.38 172 ALA A N 1
ATOM 1375 C CA . ALA A 1 172 ? 2.368 2.311 6.647 1.00 93.38 172 ALA A CA 1
ATOM 1376 C C . ALA A 1 172 ? 2.542 3.246 5.435 1.00 93.38 172 ALA A C 1
ATOM 1378 O O . ALA A 1 172 ? 3.297 4.223 5.484 1.00 93.38 172 ALA A O 1
ATOM 1379 N N . VAL A 1 173 ? 1.819 2.972 4.345 1.00 92.94 173 VAL A N 1
ATOM 1380 C CA . VAL A 1 173 ? 1.852 3.800 3.132 1.00 92.94 173 VAL A CA 1
ATOM 1381 C C . VAL A 1 173 ? 1.195 5.159 3.384 1.00 92.94 173 VAL A C 1
ATOM 1383 O O . VAL A 1 173 ? 1.746 6.185 2.988 1.00 92.94 173 VAL A O 1
ATOM 1386 N N . GLY A 1 174 ? 0.062 5.187 4.081 1.00 91.31 174 GLY A N 1
ATOM 1387 C CA . GLY A 1 174 ? -0.659 6.404 4.439 1.00 91.31 174 GLY A CA 1
ATOM 1388 C C . GLY A 1 174 ? 0.193 7.394 5.226 1.00 91.31 174 GLY A C 1
ATOM 1389 O O . GLY A 1 174 ? 0.291 8.559 4.842 1.00 91.31 174 GLY A O 1
ATOM 1390 N N . ILE A 1 175 ? 0.899 6.918 6.255 1.00 90.31 175 ILE A N 1
ATOM 1391 C CA . ILE A 1 175 ? 1.830 7.740 7.042 1.00 90.31 175 ILE A CA 1
ATOM 1392 C C . ILE A 1 175 ? 2.984 8.247 6.161 1.00 90.31 175 ILE A C 1
ATOM 1394 O O . ILE A 1 175 ? 3.375 9.410 6.258 1.00 90.31 175 ILE A O 1
ATOM 1398 N N . LYS A 1 176 ? 3.526 7.403 5.269 1.00 89.56 176 LYS A N 1
ATOM 1399 C CA . LYS A 1 176 ? 4.648 7.782 4.391 1.00 89.56 176 LYS A CA 1
ATOM 1400 C C . LYS A 1 176 ? 4.266 8.856 3.364 1.00 89.56 176 LYS A C 1
ATOM 1402 O O . LYS A 1 176 ? 5.060 9.764 3.126 1.00 89.56 176 LYS A O 1
ATOM 1407 N N . PHE A 1 177 ? 3.103 8.732 2.727 1.00 87.00 177 PHE A N 1
ATOM 1408 C CA . PHE A 1 177 ? 2.716 9.558 1.574 1.00 87.00 177 PHE A CA 1
ATOM 1409 C C . PHE A 1 177 ? 1.691 10.657 1.896 1.00 87.00 177 PHE A C 1
ATOM 1411 O O . PHE A 1 177 ? 1.446 11.509 1.043 1.00 87.00 177 PHE A O 1
ATOM 1418 N N . SER A 1 178 ? 1.127 10.693 3.108 1.00 81.12 178 SER A N 1
ATOM 1419 C CA . SER A 1 178 ? 0.248 11.777 3.575 1.00 81.12 178 SER A CA 1
ATOM 1420 C C . SER A 1 178 ? 0.686 12.395 4.920 1.00 81.12 178 SER A C 1
ATOM 1422 O O . SER A 1 178 ? -0.090 12.437 5.880 1.00 81.12 178 SER A O 1
ATOM 1424 N N . PRO A 1 179 ? 1.921 12.926 5.023 1.00 70.06 179 PRO A N 1
ATOM 1425 C CA . PRO A 1 179 ? 2.416 13.500 6.275 1.00 70.06 179 PRO A CA 1
ATOM 1426 C C . PRO A 1 179 ? 1.751 14.839 6.644 1.00 70.06 179 PRO A C 1
ATOM 1428 O O . PRO A 1 179 ? 1.689 15.187 7.816 1.00 70.06 179 PRO A O 1
ATOM 1431 N N . GLN A 1 180 ? 1.253 15.608 5.665 1.00 66.00 180 GLN A N 1
ATOM 1432 C CA . GLN A 1 180 ? 0.771 16.981 5.896 1.00 66.00 180 GLN A CA 1
ATOM 1433 C C . GLN A 1 180 ? -0.680 17.070 6.376 1.00 66.00 180 GLN A C 1
ATOM 1435 O O . GLN A 1 180 ? -1.023 17.995 7.103 1.00 66.00 180 GLN A O 1
ATOM 1440 N N . LYS A 1 181 ? -1.541 16.130 5.973 1.00 64.00 181 LYS A N 1
ATOM 1441 C CA . LYS A 1 181 ? -2.974 16.169 6.312 1.00 64.00 181 LYS A CA 1
ATOM 1442 C C . LYS A 1 181 ? -3.285 15.612 7.693 1.00 64.00 181 LYS A C 1
ATOM 1444 O O . LYS A 1 181 ? -4.396 15.760 8.182 1.00 64.00 181 LYS A O 1
ATOM 1449 N N . THR A 1 182 ? -2.295 14.994 8.323 1.00 59.47 182 THR A N 1
ATOM 1450 C CA . THR A 1 182 ? -2.526 14.140 9.477 1.00 59.47 182 THR A CA 1
ATOM 1451 C C . THR A 1 182 ? -1.440 14.377 10.514 1.00 59.47 182 THR A C 1
ATOM 1453 O O . THR A 1 182 ? -0.615 13.519 10.811 1.00 59.47 182 THR A O 1
ATOM 1456 N N . SER A 1 183 ? -1.435 15.581 11.088 1.00 61.75 183 SER A N 1
ATOM 1457 C CA . SER A 1 183 ? -0.517 15.972 12.168 1.00 61.75 183 SER A CA 1
ATOM 1458 C C . SER A 1 183 ? -0.574 14.995 13.353 1.00 61.75 183 SER A C 1
ATOM 1460 O O . SER A 1 183 ? 0.440 14.741 14.001 1.00 61.75 183 SER A O 1
ATOM 1462 N N . GLN A 1 184 ? -1.740 14.380 13.578 1.00 70.31 184 GLN A N 1
ATOM 1463 C CA . GLN A 1 184 ? -1.971 13.368 14.610 1.00 70.31 184 GLN A CA 1
ATOM 1464 C C . GLN A 1 184 ? -1.320 12.010 14.313 1.00 70.31 184 GLN A C 1
ATOM 1466 O O . GLN A 1 184 ? -1.098 11.245 15.244 1.00 70.31 184 GLN A O 1
ATOM 1471 N N . LEU A 1 185 ? -0.956 11.712 13.060 1.00 73.75 185 LEU A N 1
ATOM 1472 C CA . LEU A 1 185 ? -0.301 10.445 12.709 1.00 73.75 185 LEU A CA 1
ATOM 1473 C C . LEU A 1 185 ? 1.197 10.427 12.999 1.00 73.75 185 LEU A C 1
ATOM 1475 O O . LEU A 1 185 ? 1.811 9.367 12.937 1.00 73.75 185 LEU A O 1
ATOM 1479 N N . SER A 1 186 ? 1.788 11.575 13.333 1.00 73.75 186 SER A N 1
ATOM 1480 C CA . SER A 1 186 ? 3.204 11.663 13.707 1.00 73.75 186 SER A CA 1
ATOM 1481 C C . SER A 1 186 ? 3.560 10.827 14.944 1.00 73.75 186 SER A C 1
ATOM 1483 O O . SER A 1 186 ? 4.725 10.480 15.116 1.00 73.75 186 SER A O 1
ATOM 1485 N N . LYS A 1 187 ? 2.564 10.462 15.768 1.00 84.00 187 LYS A N 1
ATOM 1486 C CA . LYS A 1 187 ? 2.724 9.569 16.927 1.00 84.00 187 LYS A CA 1
ATOM 1487 C C . LYS A 1 187 ? 2.972 8.103 16.549 1.00 84.00 187 LYS A C 1
ATOM 1489 O O . LYS A 1 187 ? 3.450 7.341 17.379 1.00 84.00 187 LYS A O 1
ATOM 1494 N N . TYR A 1 188 ? 2.647 7.705 15.319 1.00 86.19 188 TYR A N 1
ATOM 1495 C CA . TYR A 1 188 ? 2.787 6.329 14.854 1.00 86.19 188 TYR A CA 1
ATOM 1496 C C . TYR A 1 188 ? 4.118 6.122 14.130 1.00 86.19 188 TYR A C 1
ATOM 1498 O O . TYR A 1 188 ? 4.439 6.833 13.174 1.00 86.19 188 TYR A O 1
ATOM 1506 N N . ASP A 1 189 ? 4.871 5.092 14.520 1.00 86.44 189 ASP A N 1
ATOM 1507 C CA . ASP A 1 189 ? 6.056 4.699 13.763 1.00 86.44 189 ASP A CA 1
ATOM 1508 C C . ASP A 1 189 ? 5.650 3.998 12.460 1.00 86.44 189 ASP A C 1
ATOM 1510 O O . ASP A 1 189 ? 5.128 2.882 12.460 1.00 86.44 189 ASP A O 1
ATOM 1514 N N . LYS A 1 190 ? 5.945 4.631 11.323 1.00 81.44 190 LYS A N 1
ATOM 1515 C CA . LYS A 1 190 ? 5.718 4.065 9.984 1.00 81.44 190 LYS A CA 1
ATOM 1516 C C . LYS A 1 190 ? 6.380 2.695 9.786 1.00 81.44 190 LYS A C 1
ATOM 1518 O O . LYS A 1 190 ? 5.825 1.846 9.084 1.00 81.44 190 LYS A O 1
ATOM 1523 N N . ASN A 1 191 ? 7.555 2.473 10.382 1.00 89.19 191 ASN A N 1
ATOM 1524 C CA . ASN A 1 191 ? 8.304 1.239 10.174 1.00 89.19 191 ASN A CA 1
ATOM 1525 C C . ASN A 1 191 ? 7.635 0.071 10.899 1.00 89.19 191 ASN A C 1
ATOM 1527 O O . ASN A 1 191 ? 7.516 -0.996 10.292 1.00 89.19 191 ASN A O 1
ATOM 1531 N N . SER A 1 192 ? 7.121 0.288 12.113 1.00 91.50 192 SER A N 1
ATOM 1532 C CA . SER A 1 192 ? 6.383 -0.715 12.892 1.00 91.50 192 SER A CA 1
ATOM 1533 C C . SER A 1 192 ? 5.266 -1.394 12.085 1.00 91.50 192 SER A C 1
ATOM 1535 O O . SER A 1 192 ? 5.244 -2.621 11.961 1.00 91.50 192 SER A O 1
ATOM 1537 N N . PHE A 1 193 ? 4.404 -0.618 11.417 1.00 93.19 193 PHE A N 1
ATOM 1538 C CA . PHE A 1 193 ? 3.314 -1.151 10.596 1.00 93.19 193 PHE A CA 1
ATOM 1539 C C . PHE A 1 193 ? 3.818 -1.883 9.350 1.00 93.19 193 PHE A C 1
ATOM 1541 O O . PHE A 1 193 ? 3.304 -2.954 9.020 1.00 93.19 193 PHE A O 1
ATOM 1548 N N . SER A 1 194 ? 4.845 -1.351 8.675 1.00 93.00 194 SER A N 1
ATOM 1549 C CA . SER A 1 194 ? 5.425 -2.008 7.495 1.00 93.00 194 SER A CA 1
ATOM 1550 C C . SER A 1 194 ? 6.073 -3.354 7.844 1.00 93.00 194 SER A C 1
ATOM 1552 O O . SER A 1 194 ? 5.864 -4.347 7.145 1.00 93.00 194 SER A O 1
ATOM 1554 N N . ASN A 1 195 ? 6.782 -3.413 8.974 1.00 92.38 195 ASN A N 1
ATOM 1555 C CA . ASN A 1 195 ? 7.437 -4.617 9.472 1.00 92.38 195 ASN A CA 1
ATOM 1556 C C . ASN A 1 195 ? 6.401 -5.645 9.928 1.00 92.38 195 ASN A C 1
ATOM 1558 O O . ASN A 1 195 ? 6.517 -6.819 9.579 1.00 92.38 195 ASN A O 1
ATOM 1562 N N . ARG A 1 196 ? 5.339 -5.206 10.617 1.00 92.62 196 ARG A N 1
ATOM 1563 C CA . ARG A 1 196 ? 4.223 -6.074 11.004 1.00 92.62 196 ARG A CA 1
ATOM 1564 C C . ARG A 1 196 ? 3.515 -6.667 9.789 1.00 92.62 196 ARG A C 1
ATOM 1566 O O . ARG A 1 196 ? 3.316 -7.878 9.743 1.00 92.62 196 ARG A O 1
ATOM 1573 N N . ALA A 1 197 ? 3.198 -5.855 8.780 1.00 93.12 197 ALA A N 1
ATOM 1574 C CA . ALA A 1 197 ? 2.603 -6.342 7.537 1.00 93.12 197 ALA A CA 1
ATOM 1575 C C . ALA A 1 197 ? 3.518 -7.357 6.834 1.00 93.12 197 ALA A C 1
ATOM 1577 O O . ALA A 1 197 ? 3.063 -8.437 6.457 1.00 93.12 197 ALA A O 1
ATOM 1578 N N . LYS A 1 198 ? 4.819 -7.053 6.720 1.00 91.62 198 LYS A N 1
ATOM 1579 C CA . LYS A 1 198 ? 5.828 -7.956 6.146 1.00 91.62 198 LYS A CA 1
ATOM 1580 C C . LYS A 1 198 ? 5.902 -9.287 6.899 1.00 91.62 198 LYS A C 1
ATOM 1582 O O . LYS A 1 198 ? 5.940 -10.333 6.259 1.00 91.62 198 LYS A O 1
ATOM 1587 N N . HIS A 1 199 ? 5.912 -9.248 8.228 1.00 91.12 199 HIS A N 1
ATOM 1588 C CA . HIS A 1 199 ? 5.966 -10.430 9.086 1.00 91.12 199 HIS A CA 1
ATOM 1589 C C . HIS A 1 199 ? 4.704 -11.296 8.968 1.00 91.12 199 HIS A C 1
ATOM 1591 O O . HIS A 1 199 ? 4.798 -12.520 8.934 1.00 91.12 199 HIS A O 1
ATOM 1597 N N . ILE A 1 200 ? 3.519 -10.687 8.858 1.00 91.62 200 ILE A N 1
ATOM 1598 C CA . ILE A 1 200 ? 2.288 -11.444 8.596 1.00 91.62 200 ILE A CA 1
ATOM 1599 C C . ILE A 1 200 ? 2.385 -12.095 7.208 1.00 91.62 200 ILE A C 1
ATOM 1601 O O . ILE A 1 200 ? 2.250 -13.309 7.089 1.00 91.62 200 ILE A O 1
ATOM 1605 N N . LEU A 1 201 ? 2.710 -11.320 6.169 1.00 90.38 201 LEU A N 1
ATOM 1606 C CA . LEU A 1 201 ? 2.810 -11.813 4.791 1.00 90.38 201 LEU A CA 1
ATOM 1607 C C . LEU A 1 201 ? 3.873 -12.902 4.594 1.00 90.38 201 LEU A C 1
ATOM 1609 O O . LEU A 1 201 ? 3.690 -13.753 3.733 1.00 90.38 201 LEU A O 1
ATOM 1613 N N . SER A 1 202 ? 4.973 -12.901 5.354 1.00 87.88 202 SER A N 1
ATOM 1614 C CA . SER A 1 202 ? 6.001 -13.949 5.256 1.00 87.88 202 SER A CA 1
ATOM 1615 C C . SER A 1 202 ? 5.555 -15.287 5.844 1.00 87.88 202 SER A C 1
ATOM 1617 O O . SER A 1 202 ? 6.056 -16.327 5.421 1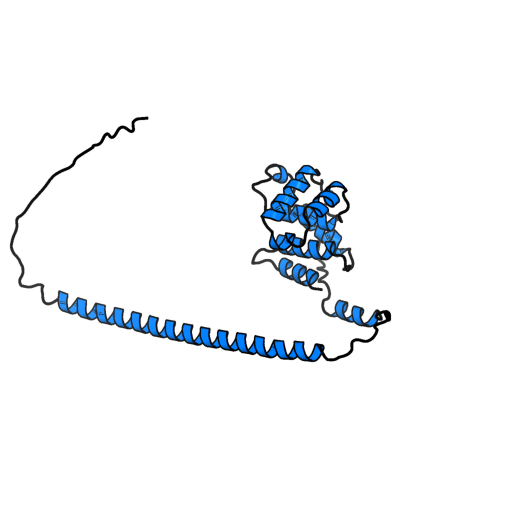.00 87.88 202 SER A O 1
ATOM 1619 N N . LYS A 1 203 ? 4.619 -15.268 6.800 1.00 87.62 203 LYS A N 1
ATOM 1620 C CA . LYS A 1 203 ? 4.016 -16.472 7.390 1.00 87.62 203 LYS A CA 1
ATOM 1621 C C . LYS A 1 203 ? 2.856 -17.012 6.558 1.00 87.62 203 LYS A C 1
ATOM 1623 O O . LYS A 1 203 ? 2.544 -18.198 6.648 1.00 87.62 203 LYS A O 1
ATOM 1628 N N . LEU A 1 204 ? 2.211 -16.165 5.754 1.00 83.38 204 LEU A N 1
ATOM 1629 C CA . LEU A 1 204 ? 1.178 -16.607 4.824 1.00 83.38 204 LEU A CA 1
ATOM 1630 C C . LEU A 1 204 ? 1.831 -17.324 3.633 1.00 83.38 204 LEU A C 1
ATOM 1632 O O . LEU A 1 204 ? 2.668 -16.765 2.929 1.00 83.38 204 LEU A O 1
ATOM 1636 N N . SER A 1 205 ? 1.415 -18.564 3.372 1.00 69.25 205 SER A N 1
ATOM 1637 C CA . SER A 1 205 ? 1.644 -19.180 2.060 1.00 69.25 205 SER A CA 1
ATOM 1638 C C . SER A 1 205 ? 0.834 -18.388 1.029 1.00 69.25 205 SER A C 1
ATOM 1640 O O . SER A 1 205 ? -0.326 -18.110 1.343 1.00 69.25 205 SER A O 1
ATOM 1642 N N . PRO A 1 206 ? 1.400 -17.988 -0.132 1.00 63.28 206 PRO A N 1
ATOM 1643 C CA . PRO A 1 206 ? 0.744 -17.069 -1.062 1.00 63.28 206 PRO A CA 1
ATOM 1644 C C . PRO A 1 206 ? -0.657 -17.583 -1.413 1.00 63.28 206 PRO A C 1
ATOM 1646 O O . PRO A 1 206 ? -0.780 -18.597 -2.107 1.00 63.28 206 PRO A O 1
ATOM 1649 N N . PRO A 1 207 ? -1.720 -16.927 -0.916 1.00 62.28 207 PRO A N 1
ATOM 1650 C CA . PRO A 1 207 ? -3.075 -17.300 -1.245 1.00 62.28 207 PRO A CA 1
ATOM 1651 C C . PRO A 1 207 ? -3.538 -16.494 -2.459 1.00 62.28 207 PRO A C 1
ATOM 1653 O O . PRO A 1 207 ? -3.103 -15.367 -2.687 1.00 62.28 207 PRO A O 1
ATOM 1656 N N . TYR A 1 208 ? -4.513 -17.030 -3.188 1.00 68.44 208 TYR A N 1
ATOM 1657 C CA . TYR A 1 208 ? -5.274 -16.317 -4.223 1.00 68.44 208 TYR A CA 1
ATOM 1658 C C . TYR A 1 208 ? -6.167 -15.185 -3.650 1.00 68.44 208 TYR A C 1
ATOM 1660 O O . TYR A 1 208 ? -7.221 -14.884 -4.209 1.00 68.44 208 TYR A O 1
ATOM 1668 N N . ASP A 1 209 ? -5.797 -14.591 -2.509 1.00 85.06 209 ASP A N 1
ATOM 1669 C CA . ASP A 1 209 ? -6.534 -13.506 -1.862 1.00 85.06 209 ASP A CA 1
ATOM 1670 C C . ASP A 1 209 ? -6.105 -12.156 -2.448 1.00 85.06 209 ASP A C 1
ATOM 1672 O O . ASP A 1 209 ? -4.926 -11.794 -2.475 1.00 85.06 209 ASP A O 1
ATOM 1676 N N . LEU A 1 210 ? -7.091 -11.381 -2.889 1.00 89.44 210 LEU A N 1
ATOM 1677 C CA . LEU A 1 210 ? -6.896 -10.039 -3.418 1.00 89.44 210 LEU A CA 1
ATOM 1678 C C . LEU A 1 210 ? -6.194 -9.122 -2.403 1.00 89.44 210 LEU A C 1
ATOM 1680 O O . LEU A 1 210 ? -5.349 -8.316 -2.795 1.00 89.44 210 LEU A O 1
ATOM 1684 N N . TYR A 1 211 ? -6.504 -9.256 -1.108 1.00 92.06 211 TYR A N 1
ATOM 1685 C CA . TYR A 1 211 ? -5.902 -8.425 -0.060 1.00 92.06 211 TYR A CA 1
ATOM 1686 C C . TYR A 1 211 ? -4.420 -8.723 0.150 1.00 92.06 211 TYR A C 1
ATOM 1688 O O . TYR A 1 211 ? -3.650 -7.800 0.427 1.00 92.06 211 TYR A O 1
ATOM 1696 N N . TYR A 1 212 ? -4.000 -9.972 -0.061 1.00 92.56 212 TYR A N 1
ATOM 1697 C CA . TYR A 1 212 ? -2.593 -10.355 -0.018 1.00 92.56 212 TYR A CA 1
ATOM 1698 C C . TYR A 1 212 ? -1.815 -9.650 -1.134 1.00 92.56 212 TYR A C 1
ATOM 1700 O O . TYR A 1 212 ? -0.848 -8.934 -0.860 1.00 92.56 212 TYR A O 1
ATOM 1708 N N . ILE A 1 213 ? -2.295 -9.765 -2.379 1.00 91.12 213 ILE A N 1
ATOM 1709 C CA . ILE A 1 213 ? -1.676 -9.125 -3.551 1.00 91.12 213 ILE A CA 1
ATOM 1710 C C . ILE A 1 213 ? -1.611 -7.609 -3.348 1.00 91.12 213 ILE A C 1
ATOM 1712 O O . ILE A 1 213 ? -0.565 -6.991 -3.545 1.00 91.12 213 ILE A O 1
ATOM 1716 N N . TRP A 1 214 ? -2.707 -7.000 -2.898 1.00 92.69 214 TRP A N 1
ATOM 1717 C CA . TRP A 1 214 ? -2.753 -5.564 -2.633 1.00 92.69 214 TRP A CA 1
ATOM 1718 C C . TRP A 1 214 ? -1.796 -5.121 -1.539 1.00 92.69 214 TRP A C 1
ATOM 1720 O O . TRP A 1 214 ? -1.150 -4.087 -1.681 1.00 92.69 214 TRP A O 1
ATOM 1730 N N . SER A 1 215 ? -1.653 -5.905 -0.479 1.00 94.06 215 SER A N 1
ATOM 1731 C CA . SER A 1 215 ? -0.684 -5.611 0.576 1.00 94.06 215 SER A CA 1
ATOM 1732 C C . SER A 1 215 ? 0.744 -5.669 0.048 1.00 94.06 215 SER A C 1
ATOM 1734 O O . SER A 1 215 ? 1.544 -4.790 0.361 1.00 94.06 215 SER A O 1
ATOM 1736 N N . CYS A 1 216 ? 1.061 -6.632 -0.824 1.00 92.19 216 CYS A N 1
ATOM 1737 C CA . CYS A 1 216 ? 2.348 -6.666 -1.516 1.00 92.19 216 CYS A CA 1
ATOM 1738 C C . CYS A 1 216 ? 2.559 -5.432 -2.403 1.00 92.19 216 CYS A C 1
ATOM 1740 O O . CYS A 1 216 ? 3.640 -4.846 -2.365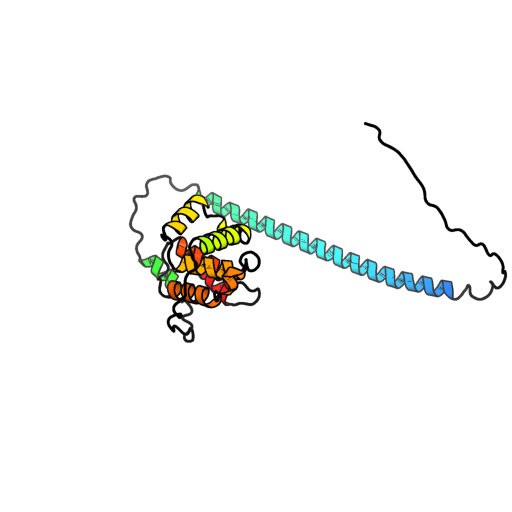 1.00 92.19 216 CYS A O 1
ATOM 1742 N N . VAL A 1 217 ? 1.554 -4.993 -3.167 1.00 92.44 217 VAL A N 1
ATOM 1743 C CA . VAL A 1 217 ? 1.651 -3.775 -3.996 1.00 92.44 217 VAL A CA 1
ATOM 1744 C C . VAL A 1 217 ? 1.865 -2.533 -3.126 1.00 92.44 217 VAL A C 1
ATOM 1746 O O . VAL A 1 217 ? 2.777 -1.750 -3.386 1.00 92.44 217 VAL A O 1
ATOM 1749 N N . LEU A 1 218 ? 1.089 -2.379 -2.053 1.00 93.31 218 LEU A N 1
ATOM 1750 C CA . LEU A 1 218 ? 1.214 -1.268 -1.109 1.00 93.31 218 LEU A CA 1
ATOM 1751 C C . LEU A 1 218 ? 2.593 -1.248 -0.440 1.00 93.31 218 LEU A C 1
ATOM 1753 O O . LEU A 1 218 ? 3.255 -0.210 -0.434 1.00 93.31 218 LEU A O 1
ATOM 1757 N N . LEU A 1 219 ? 3.079 -2.390 0.054 1.00 92.50 219 LEU A N 1
ATOM 1758 C CA . LEU A 1 219 ? 4.426 -2.493 0.621 1.00 92.50 219 LEU A CA 1
ATOM 1759 C C . LEU A 1 219 ? 5.519 -2.274 -0.423 1.00 92.50 219 LEU A C 1
ATOM 1761 O O . LEU A 1 219 ? 6.538 -1.663 -0.108 1.00 92.50 219 LEU A O 1
ATOM 1765 N N . SER A 1 220 ? 5.309 -2.697 -1.672 1.00 91.00 220 SER A N 1
ATOM 1766 C CA . SER A 1 220 ? 6.219 -2.361 -2.771 1.00 91.00 220 SER A CA 1
ATOM 1767 C C . SER A 1 220 ? 6.359 -0.854 -2.875 1.00 91.00 220 SER A C 1
ATOM 1769 O O . SER A 1 220 ? 7.478 -0.358 -2.867 1.00 91.00 220 SER A O 1
ATOM 1771 N N . SER A 1 221 ? 5.244 -0.120 -2.899 1.00 90.44 221 SER A N 1
ATOM 1772 C CA . SER A 1 221 ? 5.227 1.346 -2.936 1.00 90.44 221 SER A CA 1
ATOM 1773 C C . SER A 1 221 ? 5.806 1.979 -1.669 1.00 90.44 221 SER A C 1
ATOM 1775 O O . SER A 1 221 ? 6.501 2.997 -1.745 1.00 90.44 221 SER A O 1
ATOM 1777 N N . TYR A 1 222 ? 5.600 1.362 -0.504 1.00 91.38 222 TYR A N 1
ATOM 1778 C CA . TYR A 1 222 ? 6.239 1.777 0.743 1.00 91.38 222 TYR A CA 1
ATOM 1779 C C . TYR A 1 222 ? 7.766 1.675 0.660 1.00 91.38 222 TYR A C 1
ATOM 1781 O O . TYR A 1 222 ? 8.466 2.623 1.013 1.00 91.38 222 TYR A O 1
ATOM 1789 N N . TYR A 1 223 ? 8.307 0.569 0.153 1.00 87.94 223 TYR A N 1
ATOM 1790 C CA . TYR A 1 223 ? 9.752 0.395 -0.000 1.00 87.94 223 TYR A CA 1
ATOM 1791 C C . TYR A 1 223 ? 10.300 0.987 -1.298 1.00 87.94 223 TYR A C 1
ATOM 1793 O O . TYR A 1 223 ? 11.520 1.084 -1.438 1.00 87.94 223 TYR A O 1
ATOM 1801 N N . PHE A 1 224 ? 9.441 1.430 -2.221 1.00 82.75 224 PHE A N 1
ATOM 1802 C CA . PHE A 1 224 ? 9.820 2.112 -3.453 1.00 82.75 224 PHE A CA 1
ATOM 1803 C C . PHE A 1 224 ? 10.466 3.456 -3.101 1.00 82.75 224 PHE A C 1
ATOM 1805 O O . PHE A 1 224 ? 9.828 4.493 -2.937 1.00 82.75 224 PHE A O 1
ATOM 1812 N N . ASN A 1 225 ? 11.774 3.397 -2.907 1.00 63.41 225 ASN A N 1
ATOM 1813 C CA . ASN A 1 225 ? 12.715 4.472 -3.137 1.00 63.41 225 ASN A CA 1
ATOM 1814 C C . ASN A 1 225 ? 13.470 4.053 -4.395 1.00 63.41 225 ASN A C 1
ATOM 1816 O O . ASN A 1 225 ? 13.776 2.867 -4.531 1.00 63.41 225 ASN A O 1
ATOM 1820 N N . PHE A 1 226 ? 13.810 4.996 -5.274 1.00 53.97 226 PHE A N 1
ATOM 1821 C CA . PHE A 1 226 ? 14.516 4.759 -6.547 1.00 53.97 226 PHE A CA 1
ATOM 1822 C C . PHE A 1 226 ? 15.851 3.973 -6.432 1.00 53.97 226 PHE A C 1
ATOM 1824 O O . PHE A 1 226 ? 16.477 3.689 -7.448 1.00 53.97 226 PHE A O 1
ATOM 1831 N N . SER A 1 227 ? 16.256 3.568 -5.222 1.00 50.75 227 SER A N 1
ATOM 1832 C CA . SER A 1 227 ? 17.496 2.855 -4.906 1.00 50.75 227 SER A CA 1
ATOM 1833 C C . SER A 1 227 ? 17.326 1.592 -4.035 1.00 50.75 227 SER A C 1
ATOM 1835 O O . SER A 1 227 ? 18.335 1.047 -3.594 1.00 50.75 227 SER A O 1
ATOM 1837 N N . SER A 1 228 ? 16.106 1.111 -3.730 1.00 54.00 228 SER A N 1
ATOM 1838 C CA . SER A 1 228 ? 15.915 -0.017 -2.788 1.00 54.00 228 SER A CA 1
ATOM 1839 C C . SER A 1 228 ? 15.571 -1.355 -3.478 1.00 54.00 228 SER A C 1
ATOM 1841 O O . SER A 1 228 ? 14.600 -1.471 -4.231 1.00 54.00 228 SER A O 1
ATOM 1843 N N . ARG A 1 229 ? 16.362 -2.399 -3.180 1.00 59.31 229 ARG A N 1
ATOM 1844 C CA . ARG A 1 229 ? 16.218 -3.777 -3.702 1.00 59.31 229 ARG A CA 1
ATOM 1845 C C . ARG A 1 229 ? 14.902 -4.455 -3.277 1.00 59.31 229 ARG A C 1
ATOM 1847 O O . ARG A 1 229 ? 14.389 -5.295 -4.006 1.00 59.31 229 ARG A O 1
ATOM 1854 N N . LEU A 1 230 ? 14.338 -4.045 -2.137 1.00 63.47 230 LEU A N 1
ATOM 1855 C CA . LEU A 1 230 ? 13.095 -4.582 -1.564 1.00 63.47 230 LEU A CA 1
ATOM 1856 C C . LEU A 1 230 ? 11.859 -4.265 -2.416 1.00 63.47 230 LEU A C 1
ATOM 1858 O O . LEU A 1 230 ? 10.923 -5.055 -2.468 1.00 63.47 230 LEU A O 1
ATOM 1862 N N . SER A 1 231 ? 11.859 -3.128 -3.118 1.00 58.38 231 SER A N 1
ATOM 1863 C CA . SER A 1 231 ? 10.732 -2.743 -3.975 1.00 58.38 231 SER A CA 1
ATOM 1864 C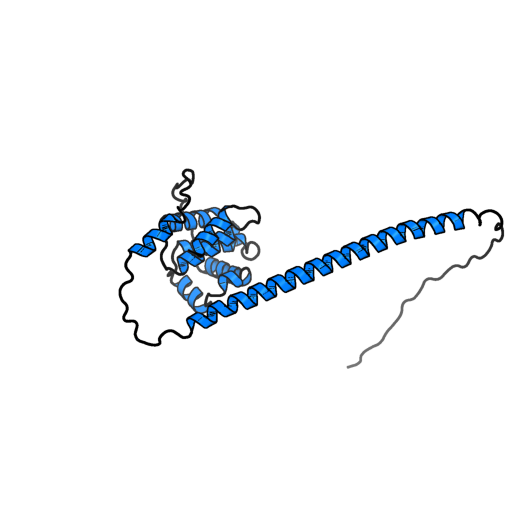 C . SER A 1 231 ? 10.505 -3.727 -5.132 1.00 58.38 231 SER A C 1
ATOM 1866 O O . SER A 1 231 ? 9.368 -4.089 -5.422 1.00 58.38 231 SER A O 1
ATOM 1868 N N . VAL A 1 232 ? 11.588 -4.222 -5.742 1.00 69.19 232 VAL A N 1
ATOM 1869 C CA . VAL A 1 232 ? 11.539 -5.208 -6.833 1.00 69.19 232 VAL A CA 1
ATOM 1870 C C . VAL A 1 232 ? 11.054 -6.569 -6.328 1.00 69.19 232 VAL A C 1
ATOM 1872 O O . VAL A 1 232 ? 10.317 -7.253 -7.034 1.00 69.19 232 VAL A O 1
ATOM 1875 N N . GLU A 1 233 ? 11.418 -6.951 -5.101 1.00 74.75 233 GLU A N 1
ATOM 1876 C CA . GLU A 1 233 ? 10.998 -8.221 -4.499 1.00 74.75 233 GLU A CA 1
ATOM 1877 C C . GLU A 1 233 ? 9.477 -8.293 -4.327 1.00 74.75 233 GLU A C 1
ATOM 1879 O O . GLU A 1 233 ? 8.851 -9.267 -4.744 1.00 74.75 233 GLU A O 1
ATOM 1884 N N . PHE A 1 234 ? 8.863 -7.254 -3.759 1.00 70.06 234 PHE A N 1
ATOM 1885 C CA . PHE A 1 234 ? 7.418 -7.247 -3.540 1.00 70.06 234 PHE A CA 1
ATOM 1886 C C . PHE A 1 234 ? 6.614 -7.105 -4.841 1.00 70.06 234 PHE A C 1
ATOM 1888 O O . PHE A 1 234 ? 5.557 -7.725 -4.952 1.00 70.06 234 PHE A O 1
ATOM 1895 N N . ILE A 1 235 ? 7.128 -6.387 -5.849 1.00 75.31 235 ILE A N 1
ATOM 1896 C CA . ILE A 1 235 ? 6.527 -6.372 -7.195 1.00 75.31 235 ILE A CA 1
ATOM 1897 C C . ILE A 1 235 ? 6.544 -7.784 -7.787 1.00 75.31 235 ILE A C 1
ATOM 1899 O O . ILE A 1 235 ? 5.530 -8.237 -8.314 1.00 75.31 235 ILE A O 1
ATOM 1903 N N . GLY A 1 236 ? 7.664 -8.500 -7.645 1.00 68.19 236 GLY A N 1
ATOM 1904 C CA . GLY A 1 236 ? 7.760 -9.905 -8.035 1.00 68.19 236 GLY A CA 1
ATOM 1905 C C . GLY A 1 236 ? 6.722 -10.774 -7.322 1.00 68.19 236 GLY A C 1
ATOM 1906 O O . GLY A 1 236 ? 6.037 -11.553 -7.974 1.00 68.19 236 GLY A O 1
ATOM 1907 N N . ARG A 1 237 ? 6.540 -10.592 -6.007 1.00 70.69 237 ARG A N 1
ATOM 1908 C CA . ARG A 1 237 ? 5.524 -11.316 -5.220 1.00 70.69 237 ARG A CA 1
ATOM 1909 C C . ARG A 1 237 ? 4.087 -11.014 -5.648 1.00 70.69 237 ARG A C 1
ATOM 1911 O O . ARG A 1 237 ? 3.256 -11.903 -5.558 1.00 70.69 237 ARG A O 1
ATOM 1918 N N . ALA A 1 238 ? 3.791 -9.792 -6.085 1.00 66.75 238 ALA A N 1
ATOM 1919 C CA . ALA A 1 238 ? 2.449 -9.411 -6.528 1.00 66.75 238 ALA A CA 1
ATOM 1920 C C . ALA A 1 238 ? 2.099 -9.923 -7.938 1.00 66.75 238 ALA A C 1
ATOM 1922 O O . ALA A 1 238 ? 0.924 -9.981 -8.289 1.00 66.75 238 ALA A O 1
ATOM 1923 N N . MET A 1 239 ? 3.104 -10.238 -8.761 1.00 69.75 239 MET A N 1
ATOM 1924 C CA . MET A 1 239 ? 2.919 -10.743 -10.127 1.00 69.75 239 MET A CA 1
ATOM 1925 C C . MET A 1 239 ? 2.885 -12.279 -10.224 1.00 69.75 239 MET A C 1
ATOM 1927 O O . MET A 1 239 ? 2.563 -12.788 -11.299 1.00 69.75 239 MET A O 1
ATOM 1931 N N . MET A 1 240 ? 3.244 -12.993 -9.150 1.00 56.09 240 MET A N 1
ATOM 1932 C CA . MET A 1 240 ? 3.196 -14.462 -9.043 1.00 56.09 240 MET A CA 1
ATOM 1933 C C . MET A 1 240 ? 1.825 -14.944 -8.574 1.00 56.09 240 MET A C 1
ATOM 1935 O O . MET A 1 240 ? 1.365 -15.965 -9.132 1.00 56.09 240 MET A O 1
#

pLDDT: mean 72.72, std 19.99, range [38.0, 97.12]

Foldseek 3Di:
DDDDDDDDDDDDDDDDDDDDDDDDDPPPPPVVVVVVVVVVVVVVVVVVVVVVVVVVVVVVVVVVVVVVVVVVVVVVVVVVVPPDDPDDDDDDPDPPPVVVVVCVVDVQPPPVPLPLPPQPDFDDDDLVLLLQLQVQCCVQVVPLCVVDDNVVVNVCSVVVVADLLLSLLSLLLSCVRPVPSCVPSVPGDSVSSLSNSVSVLVPDDDDPDPSSLSSLQSSLVSQPDVPGPSNVSSVVVSVD